Protein AF-A0A2A9NIT2-F1 (afdb_monomer_lite)

InterPro domains:
  IPR010756 Telomere length and silencing protein 1-like [PF07052] (76-173)
  IPR010756 Telomere length and silencing protein 1-like [PTHR13486] (4-254)

Sequence (255 aa):
MCRLADLIEIRKLRRAREGIDVTKLQKGDAKKKKKKREREEGEEDVGGLRQGTKDDEDEELEDLTAKTRKVVRSNNFTQQTNALDVDKHMMAYIEENLKVRSKPREDESAKKGPEDPQEELYKMSEKWKFDKARPLQEGSVTSSMTMLTAIPEVDLGMDTRLKNIEETEKAKRVVAEERQERRKAVNRDEEHLVASRFYRPNLRPKSDADILRDAKLEAMGLPPQDGSQRKSHSEKPQMATDEMVMERFKKRMRK

Secondary structure (DSSP, 8-state):
---HHHHHHHHHHHSPPPPPPHHHHTT-----PPP-----S-------PPPP-----SS-SSTHHHHHHHHHHH-GGGTT-----HHHHHHHHHHHHHHHHHS----TTS--PPPPHHHHHT---GGG---------S--HHHHHHHHH--------HHHHHHHHHHHHHHHHHHHHHHHHHHHHS-HHHHHHHHHHS--TT-PPPPHHHHHHHHHHHHTTPPP----TT--GGGS----HHHHHHHHHHHHHT-

pLDDT: mean 71.08, std 15.8, range [35.53, 96.69]

Organism: NCBI:txid703135

Foldseek 3Di:
DDDPVNVVVVVVVPDPDDDDDPVRVVVDDDPDDPDDDPDDDDDDDDDDDDDDDDPPPDDDDPCCVVVVVVCVVVPPVVVPPPPPPVVVVVVVVVVVVCVVVVDDDDDPPPDDDPDDPVVVVVDDDPVPPDPPPDPPPPPPPVVVVCVVPPDPPPCPDPVVVVVVVVVVVVVVVVVVVVVVVVVVVPPPVVVVVVCVVPPDPPDDDDDPVLVVVQVVCVVVVHHRDPPPPDPPPVPDPPDPPVVVVVVVVVVVVVD

Structure (mmCIF, N/CA/C/O backbone):
data_AF-A0A2A9NIT2-F1
#
_entry.id   AF-A0A2A9NIT2-F1
#
loop_
_atom_site.group_PDB
_atom_site.id
_atom_site.type_symbol
_atom_site.label_atom_id
_atom_site.label_alt_id
_atom_site.label_comp_id
_atom_site.label_asym_id
_atom_site.label_entity_id
_atom_site.label_seq_id
_atom_site.pdbx_PDB_ins_code
_atom_site.Cartn_x
_atom_site.Cartn_y
_atom_site.Cartn_z
_atom_site.occupancy
_atom_site.B_iso_or_equiv
_atom_site.auth_seq_id
_atom_site.auth_comp_id
_atom_site.auth_asym_id
_atom_site.auth_atom_id
_atom_site.pdbx_PDB_model_num
ATOM 1 N N . MET A 1 1 ? 43.306 30.375 -11.627 1.00 58.22 1 MET A N 1
ATOM 2 C CA . MET A 1 1 ? 44.177 29.381 -10.962 1.00 58.22 1 MET A CA 1
ATOM 3 C C . MET A 1 1 ? 43.345 28.660 -9.912 1.00 58.22 1 MET A C 1
ATOM 5 O O . MET A 1 1 ? 42.927 29.312 -8.965 1.00 58.22 1 MET A O 1
ATOM 9 N N . CYS A 1 2 ? 43.027 27.376 -10.099 1.00 57.34 2 CYS A N 1
ATOM 10 C CA . CYS A 1 2 ? 42.351 26.590 -9.059 1.00 57.34 2 CYS A CA 1
ATOM 11 C C . CYS A 1 2 ? 43.309 26.415 -7.880 1.00 57.34 2 CYS A C 1
ATOM 13 O O . CYS A 1 2 ? 44.461 26.024 -8.085 1.00 57.34 2 CYS A O 1
ATOM 15 N N . ARG A 1 3 ? 42.866 26.747 -6.664 1.00 87.00 3 ARG A N 1
ATOM 16 C CA . ARG A 1 3 ? 43.716 26.617 -5.480 1.00 87.00 3 ARG A CA 1
ATOM 17 C C . ARG A 1 3 ? 43.872 25.134 -5.163 1.00 87.00 3 ARG A C 1
ATOM 19 O O . ARG A 1 3 ? 42.964 24.330 -5.353 1.00 87.00 3 ARG A O 1
ATOM 26 N N . LEU A 1 4 ? 45.050 24.760 -4.678 1.00 90.31 4 LEU A N 1
ATOM 27 C CA . LEU A 1 4 ? 45.387 23.370 -4.366 1.00 90.31 4 LEU A CA 1
ATOM 28 C C . LEU A 1 4 ? 44.444 22.782 -3.293 1.00 90.31 4 LEU A C 1
ATOM 30 O O . LEU A 1 4 ? 44.133 21.593 -3.325 1.00 90.31 4 LEU A O 1
ATOM 34 N N . ALA A 1 5 ? 43.920 23.639 -2.410 1.00 90.50 5 ALA A N 1
ATOM 35 C CA . ALA A 1 5 ? 42.872 23.305 -1.448 1.00 90.50 5 ALA A CA 1
ATOM 36 C C . ALA A 1 5 ? 41.591 22.791 -2.131 1.00 90.50 5 ALA A C 1
ATOM 38 O O . ALA A 1 5 ? 41.132 21.695 -1.809 1.00 90.50 5 ALA A O 1
ATOM 39 N N . ASP A 1 6 ? 41.093 23.508 -3.141 1.00 90.12 6 ASP A N 1
ATOM 40 C CA . ASP A 1 6 ? 39.871 23.161 -3.878 1.00 90.12 6 ASP A CA 1
ATOM 41 C C . ASP A 1 6 ? 40.001 21.782 -4.556 1.00 90.12 6 ASP A C 1
ATOM 43 O O . ASP A 1 6 ? 39.074 20.971 -4.561 1.00 90.12 6 ASP A O 1
ATOM 47 N N . LEU A 1 7 ? 41.189 21.458 -5.080 1.00 91.44 7 LEU A N 1
ATOM 48 C CA . LEU A 1 7 ? 41.467 20.150 -5.690 1.00 91.44 7 LEU A CA 1
ATOM 49 C C . LEU A 1 7 ? 41.496 19.010 -4.661 1.00 91.44 7 LEU A C 1
ATOM 51 O O . LEU A 1 7 ? 41.036 17.900 -4.948 1.00 91.44 7 LEU A O 1
ATOM 55 N N . ILE A 1 8 ? 42.012 19.268 -3.458 1.00 93.12 8 ILE A N 1
ATOM 56 C CA . ILE A 1 8 ? 42.000 18.299 -2.355 1.00 93.12 8 ILE A CA 1
ATOM 57 C C . ILE A 1 8 ? 40.566 18.064 -1.870 1.00 93.12 8 ILE A C 1
ATOM 59 O O . ILE A 1 8 ? 40.198 16.921 -1.590 1.00 93.12 8 ILE A O 1
ATOM 63 N N . GLU A 1 9 ? 39.744 19.107 -1.798 1.00 91.44 9 GLU A N 1
ATOM 64 C CA . GLU A 1 9 ? 38.337 19.001 -1.408 1.00 91.44 9 GLU A CA 1
ATOM 65 C C . GLU A 1 9 ? 37.524 18.200 -2.425 1.00 91.44 9 GLU A C 1
ATOM 67 O O . GLU A 1 9 ? 36.828 17.256 -2.047 1.00 91.44 9 GLU A O 1
ATOM 72 N N . ILE A 1 10 ? 37.706 18.457 -3.723 1.00 90.75 10 ILE A N 1
ATOM 73 C CA . ILE A 1 10 ? 37.081 17.659 -4.787 1.00 90.75 10 ILE A CA 1
ATOM 74 C C . ILE A 1 10 ? 37.527 16.193 -4.704 1.00 90.75 10 ILE A C 1
ATOM 76 O O . ILE A 1 10 ? 36.712 15.283 -4.876 1.00 90.75 10 ILE A O 1
ATOM 80 N N . ARG A 1 11 ? 38.802 15.926 -4.394 1.00 87.69 11 ARG A N 1
ATOM 81 C CA . ARG A 1 11 ? 39.303 14.554 -4.206 1.00 87.69 11 ARG A CA 1
ATOM 82 C C . ARG A 1 11 ? 38.681 13.872 -2.985 1.00 87.69 11 ARG A C 1
ATOM 84 O O . ARG A 1 11 ? 38.385 12.681 -3.058 1.00 87.69 11 ARG A O 1
ATOM 91 N N . LYS A 1 12 ? 38.456 14.602 -1.889 1.00 88.81 12 LYS A N 1
ATOM 92 C CA . LYS A 1 12 ? 37.757 14.091 -0.697 1.00 88.81 12 LYS A CA 1
ATOM 93 C C . LYS A 1 12 ? 36.289 13.782 -0.996 1.00 88.81 12 LYS A C 1
ATOM 95 O O . LYS A 1 12 ? 35.821 12.723 -0.599 1.00 88.81 12 LYS A O 1
ATOM 100 N N . LEU A 1 13 ? 35.598 14.643 -1.745 1.00 85.56 13 LEU A N 1
ATOM 101 C CA . LEU A 1 13 ? 34.204 14.431 -2.159 1.00 85.56 13 LEU A CA 1
ATOM 102 C C . LEU A 1 13 ? 34.045 13.250 -3.127 1.00 85.56 13 LEU A C 1
ATOM 104 O O . LEU A 1 13 ? 33.037 12.553 -3.093 1.00 85.56 13 LEU A O 1
ATOM 108 N N . ARG A 1 14 ? 35.053 13.002 -3.973 1.00 86.38 14 ARG A N 1
ATOM 109 C CA . ARG A 1 14 ? 35.092 11.847 -4.885 1.00 86.38 14 ARG A CA 1
ATOM 110 C C . ARG A 1 14 ? 35.512 10.541 -4.210 1.00 86.38 14 ARG A C 1
ATOM 112 O O . ARG A 1 14 ? 35.371 9.484 -4.822 1.00 86.38 14 ARG A O 1
ATOM 119 N N . ARG A 1 15 ? 36.045 10.580 -2.985 1.00 88.12 15 ARG A N 1
ATOM 120 C CA . ARG A 1 15 ? 36.397 9.362 -2.250 1.00 88.12 15 ARG A CA 1
ATOM 121 C C . ARG A 1 15 ? 35.100 8.677 -1.823 1.00 88.12 15 ARG A C 1
ATOM 123 O O . ARG A 1 15 ? 34.332 9.227 -1.037 1.00 88.12 15 ARG A O 1
ATOM 130 N N . ALA A 1 16 ? 34.848 7.486 -2.363 1.00 79.88 16 ALA A N 1
ATOM 131 C CA . ALA A 1 16 ? 33.716 6.669 -1.945 1.00 79.88 16 ALA A CA 1
ATOM 132 C C . ALA A 1 16 ? 33.797 6.414 -0.432 1.00 79.88 16 ALA A C 1
ATOM 134 O O . ALA A 1 16 ? 34.886 6.210 0.110 1.00 79.88 16 ALA A O 1
ATOM 135 N N . ARG A 1 17 ? 32.650 6.450 0.254 1.00 80.00 17 ARG A N 1
ATOM 136 C CA . ARG A 1 17 ? 32.578 6.120 1.681 1.00 80.00 17 ARG A CA 1
ATOM 137 C C . ARG A 1 17 ? 33.045 4.677 1.868 1.00 80.00 17 ARG A C 1
ATOM 139 O O . ARG A 1 17 ? 32.454 3.765 1.296 1.00 80.00 17 ARG A O 1
ATOM 146 N N . GLU A 1 18 ? 34.107 4.490 2.641 1.00 81.94 18 GLU A N 1
ATOM 147 C CA . GLU A 1 18 ? 34.579 3.162 3.030 1.00 81.94 18 GLU A CA 1
ATOM 148 C C . GLU A 1 18 ? 33.521 2.511 3.934 1.00 81.94 18 GLU A C 1
ATOM 150 O O . GLU A 1 18 ? 32.956 3.161 4.818 1.00 81.94 18 GLU A O 1
ATOM 155 N N . GLY A 1 19 ? 33.189 1.249 3.654 1.00 82.44 19 GLY A N 1
ATOM 156 C CA . GLY A 1 19 ? 32.236 0.479 4.451 1.00 82.44 19 GLY A CA 1
ATOM 157 C C . GLY A 1 19 ? 32.777 0.169 5.849 1.00 82.44 19 GLY A C 1
ATOM 158 O O . GLY A 1 19 ? 33.970 0.292 6.118 1.00 82.44 19 GLY A O 1
ATOM 159 N N . ILE A 1 20 ? 31.892 -0.241 6.754 1.00 81.88 20 ILE A N 1
ATOM 160 C CA . ILE A 1 20 ? 32.275 -0.649 8.110 1.00 81.88 20 ILE A CA 1
ATOM 161 C C . ILE A 1 20 ? 32.756 -2.106 8.068 1.00 81.88 20 ILE A C 1
ATOM 163 O O . ILE A 1 20 ? 32.058 -2.969 7.538 1.00 81.88 20 ILE A O 1
ATOM 167 N N . ASP A 1 21 ? 33.930 -2.387 8.639 1.00 84.50 21 ASP A N 1
ATOM 168 C CA . ASP A 1 21 ? 34.460 -3.752 8.744 1.00 84.50 21 ASP A CA 1
ATOM 169 C C . ASP A 1 21 ? 33.549 -4.652 9.592 1.00 84.50 21 ASP A C 1
ATOM 171 O O . ASP A 1 21 ? 33.034 -4.238 10.636 1.00 84.50 21 ASP A O 1
ATOM 175 N N . VAL A 1 22 ? 33.433 -5.926 9.208 1.00 81.75 22 VAL A N 1
ATOM 176 C CA . VAL A 1 22 ? 32.632 -6.942 9.923 1.00 81.75 22 VAL A CA 1
ATOM 177 C C . VAL A 1 22 ? 33.034 -7.044 11.401 1.00 81.75 22 VAL A C 1
ATOM 179 O O . VAL A 1 22 ? 32.183 -7.186 12.276 1.00 81.75 22 VAL A O 1
ATOM 182 N N . THR A 1 23 ? 34.323 -6.877 11.701 1.00 84.25 23 THR A N 1
ATOM 183 C CA . THR A 1 23 ? 34.866 -6.916 13.067 1.00 84.25 23 THR A CA 1
ATOM 184 C C . THR A 1 23 ? 34.465 -5.713 13.921 1.00 84.25 23 THR A C 1
ATOM 186 O O . THR A 1 23 ? 34.437 -5.821 15.144 1.00 84.25 23 THR A O 1
ATOM 189 N N . LYS A 1 24 ? 34.157 -4.562 13.309 1.00 81.25 24 LYS A N 1
ATOM 190 C CA . LYS A 1 24 ? 33.629 -3.380 14.009 1.00 81.25 24 LYS A CA 1
ATOM 191 C C . LYS A 1 24 ? 32.130 -3.521 14.238 1.00 81.25 24 LYS A C 1
ATOM 193 O O . LYS A 1 24 ? 31.656 -3.186 15.316 1.00 81.25 24 LYS A O 1
ATOM 198 N N . LEU A 1 25 ? 31.414 -4.094 13.270 1.00 77.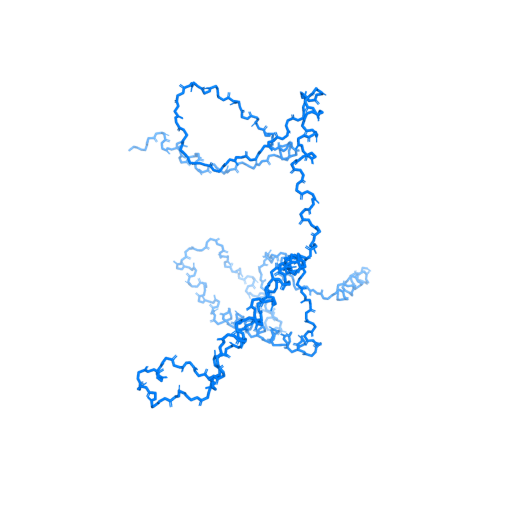75 25 LEU A N 1
ATOM 199 C CA . LEU A 1 25 ? 29.984 -4.370 13.395 1.00 77.75 25 LEU A CA 1
ATOM 200 C C . LEU A 1 25 ? 29.691 -5.382 14.514 1.00 77.75 25 LEU A C 1
ATOM 202 O O . LEU A 1 25 ? 28.767 -5.186 15.295 1.00 77.75 25 LEU A O 1
ATOM 206 N N . GLN A 1 26 ? 30.525 -6.418 14.643 1.00 82.44 26 GLN A N 1
ATOM 207 C CA . GLN A 1 26 ? 30.410 -7.414 15.714 1.00 82.44 26 GLN A CA 1
ATOM 208 C C . GLN A 1 26 ? 30.613 -6.838 17.122 1.00 82.44 26 GLN A C 1
ATOM 210 O O . GLN A 1 26 ? 30.108 -7.407 18.084 1.00 82.44 26 GLN A O 1
ATOM 215 N N . LYS A 1 27 ? 31.349 -5.728 17.264 1.00 83.81 27 LYS A N 1
ATOM 216 C CA . LYS A 1 27 ? 31.678 -5.150 18.576 1.00 83.81 27 LYS A CA 1
ATOM 217 C C . LYS A 1 27 ? 30.558 -4.285 19.160 1.00 83.81 27 LYS A C 1
ATOM 219 O O . LYS A 1 27 ? 30.554 -4.084 20.370 1.00 83.81 27 LYS A O 1
ATOM 224 N N . GLY A 1 28 ? 29.613 -3.825 18.334 1.00 74.75 28 GLY A N 1
ATOM 225 C CA . GLY A 1 28 ? 28.540 -2.916 18.746 1.00 74.75 28 GLY A CA 1
ATOM 226 C C . GLY A 1 28 ? 29.050 -1.542 19.210 1.00 74.75 28 GLY A C 1
ATOM 227 O O . GLY A 1 28 ? 30.195 -1.378 19.633 1.00 74.75 28 GLY A O 1
ATOM 228 N N . ASP A 1 29 ? 28.201 -0.518 19.130 1.00 73.81 29 ASP A N 1
ATOM 229 C CA . ASP A 1 29 ? 28.568 0.819 19.605 1.00 73.81 29 ASP A CA 1
ATOM 230 C C . ASP A 1 29 ? 28.567 0.862 21.140 1.00 73.81 29 ASP A C 1
ATOM 232 O O . ASP A 1 29 ? 27.520 0.821 21.793 1.00 73.81 29 ASP A O 1
ATOM 236 N N . ALA A 1 30 ? 29.753 0.980 21.741 1.00 71.00 30 ALA A N 1
ATOM 237 C CA . ALA A 1 30 ? 29.884 1.188 23.178 1.00 71.00 30 ALA A CA 1
ATOM 238 C C . ALA A 1 30 ? 29.297 2.558 23.559 1.00 71.00 30 ALA A C 1
ATOM 240 O O . ALA A 1 30 ? 29.825 3.610 23.180 1.00 71.00 30 ALA A O 1
ATOM 241 N N . LYS A 1 31 ? 28.203 2.554 24.333 1.00 67.50 31 LYS A N 1
ATOM 242 C CA . LYS A 1 31 ? 27.582 3.772 24.871 1.00 67.50 31 LYS A CA 1
ATOM 243 C C . LYS A 1 31 ? 28.608 4.525 25.720 1.00 67.50 31 LYS A C 1
ATOM 245 O O . LYS A 1 31 ? 28.891 4.148 26.855 1.00 67.50 31 LYS A O 1
ATOM 250 N N . LYS A 1 32 ? 29.163 5.613 25.182 1.00 64.44 32 LYS A N 1
ATOM 251 C CA . LYS A 1 32 ? 30.013 6.528 25.948 1.00 64.44 32 LYS A CA 1
ATOM 252 C C . LYS A 1 32 ? 29.167 7.135 27.069 1.00 64.44 32 LYS A C 1
ATOM 254 O O . LYS A 1 32 ? 28.251 7.913 26.797 1.00 64.44 32 LYS A O 1
ATOM 259 N N . LYS A 1 33 ? 29.461 6.778 28.325 1.00 57.53 33 LYS A N 1
ATOM 260 C CA . LYS A 1 33 ? 28.910 7.459 29.505 1.00 57.53 33 LYS A CA 1
ATOM 261 C C . LYS A 1 33 ? 29.252 8.948 29.373 1.00 57.53 33 LYS A C 1
ATOM 263 O O . LYS A 1 33 ? 30.425 9.308 29.280 1.00 57.53 33 LYS A O 1
ATOM 268 N N . LYS A 1 34 ? 28.235 9.813 29.294 1.00 57.59 34 LYS A N 1
ATOM 269 C CA . LYS A 1 34 ? 28.437 11.267 29.301 1.00 57.59 34 LYS A CA 1
ATOM 270 C C . LYS A 1 34 ? 29.078 11.633 30.643 1.00 57.59 34 LYS A C 1
ATOM 272 O O . LYS A 1 34 ? 28.465 11.420 31.684 1.00 57.59 34 LYS A O 1
ATOM 277 N N . LYS A 1 35 ? 30.309 12.154 30.619 1.00 50.56 35 LYS A N 1
ATOM 278 C CA . LYS A 1 35 ? 30.963 12.751 31.790 1.00 50.56 35 LYS A CA 1
ATOM 279 C C . LYS A 1 35 ? 30.075 13.905 32.272 1.00 50.56 35 LYS A C 1
ATOM 281 O O . LYS A 1 35 ? 29.818 14.829 31.499 1.00 50.56 35 LYS A O 1
ATOM 286 N N . LYS A 1 36 ? 29.563 13.805 33.504 1.00 42.47 36 LYS A N 1
ATOM 287 C CA . LYS A 1 36 ? 28.812 14.862 34.196 1.00 42.47 36 LYS A CA 1
ATOM 288 C C . LYS A 1 36 ? 29.680 16.124 34.163 1.00 42.47 36 LYS A C 1
ATOM 290 O O . LYS A 1 36 ? 30.802 16.102 34.661 1.00 42.47 36 LYS A O 1
ATOM 295 N N . ARG A 1 37 ? 29.214 17.172 33.480 1.00 39.94 37 ARG A N 1
ATOM 296 C CA . ARG A 1 37 ? 29.793 18.509 33.626 1.00 39.94 37 ARG A CA 1
ATOM 297 C C . ARG A 1 37 ? 29.364 18.993 35.008 1.00 39.94 37 ARG A C 1
ATOM 299 O O . ARG A 1 37 ? 28.168 18.975 35.295 1.00 39.94 37 ARG A O 1
ATOM 306 N N . GLU A 1 38 ? 30.325 19.327 35.857 1.00 44.00 38 GLU A N 1
ATOM 307 C CA . GLU A 1 38 ? 30.072 20.088 37.079 1.00 44.00 38 GLU A CA 1
ATOM 308 C C . GLU A 1 38 ? 29.430 21.411 36.644 1.00 44.00 38 GLU A C 1
ATOM 310 O O . GLU A 1 38 ? 29.980 22.126 35.807 1.00 44.00 38 GLU A O 1
ATOM 315 N N . ARG A 1 39 ? 28.191 21.642 37.086 1.00 40.16 39 ARG A N 1
ATOM 316 C CA . ARG A 1 39 ? 27.444 22.872 36.830 1.00 40.16 39 ARG A CA 1
ATOM 317 C C . ARG A 1 39 ? 27.662 23.756 38.051 1.00 40.16 39 ARG A C 1
ATOM 319 O O . ARG A 1 39 ? 27.206 23.395 39.132 1.00 40.16 39 ARG A O 1
ATOM 326 N N . GLU A 1 40 ? 28.399 24.843 37.847 1.00 37.31 40 GLU A N 1
ATOM 327 C CA . GLU A 1 40 ? 28.463 25.990 38.752 1.00 37.31 40 GLU A CA 1
ATOM 328 C C . GLU A 1 40 ? 27.053 26.507 39.057 1.00 37.31 40 GLU A C 1
ATOM 330 O O . GLU A 1 40 ? 26.154 26.472 38.210 1.00 37.31 40 GLU A O 1
ATOM 335 N N . GLU A 1 41 ? 26.879 26.925 40.305 1.00 40.81 41 GLU A N 1
ATOM 336 C CA . GLU A 1 41 ? 25.653 27.462 40.880 1.00 40.81 41 GLU A CA 1
ATOM 337 C C . GLU A 1 41 ? 25.209 28.744 40.163 1.00 40.81 41 GLU A C 1
ATOM 339 O O . GLU A 1 41 ? 26.008 29.648 39.933 1.00 40.81 41 GLU A O 1
ATOM 344 N N . GLY A 1 42 ? 23.910 28.829 39.863 1.00 40.91 42 GLY A N 1
ATOM 345 C CA . GLY A 1 42 ? 23.260 30.035 39.351 1.00 40.91 42 GLY A CA 1
ATOM 346 C C . GLY A 1 42 ? 22.660 29.847 37.962 1.00 40.91 42 GLY A C 1
ATOM 347 O O . GLY A 1 42 ? 23.350 30.015 36.969 1.00 40.91 42 GLY A O 1
ATOM 348 N N . GLU A 1 43 ? 21.383 29.461 37.901 1.00 35.53 43 GLU A N 1
ATOM 349 C CA . GLU A 1 43 ? 20.366 30.059 37.015 1.00 35.53 43 GLU A CA 1
ATOM 350 C C . GLU A 1 43 ? 19.055 29.254 37.091 1.00 35.53 43 GLU A C 1
ATOM 352 O O . GLU A 1 43 ? 18.980 28.075 36.735 1.00 35.53 43 GLU A O 1
ATOM 357 N N . GLU A 1 44 ? 18.081 29.973 37.640 1.00 39.72 44 GLU A N 1
ATOM 358 C CA . GLU A 1 44 ? 16.629 29.843 37.768 1.00 39.72 44 GLU A CA 1
ATOM 359 C C . GLU A 1 44 ? 15.903 28.805 36.884 1.00 39.72 44 GLU A C 1
ATOM 361 O O . GLU A 1 44 ? 16.043 28.745 35.662 1.00 39.72 44 GLU A O 1
ATOM 366 N N . ASP A 1 45 ? 15.056 28.009 37.547 1.00 46.62 45 ASP A N 1
ATOM 367 C CA . ASP A 1 45 ? 14.140 27.027 36.965 1.00 46.62 45 ASP A CA 1
ATOM 368 C C . ASP A 1 45 ? 13.010 27.704 36.168 1.00 46.62 45 ASP A C 1
ATOM 370 O O . ASP A 1 45 ? 12.098 28.306 36.738 1.00 46.62 45 ASP A O 1
ATOM 374 N N . VAL A 1 46 ? 13.000 27.503 34.846 1.00 38.97 46 VAL A N 1
ATOM 375 C CA . VAL A 1 46 ? 11.837 27.765 33.985 1.00 38.97 46 VAL A CA 1
ATOM 376 C C . VAL A 1 46 ? 11.525 26.522 33.146 1.00 38.97 46 VAL A C 1
ATOM 378 O O . VAL A 1 46 ? 12.224 26.200 32.192 1.00 38.97 46 VAL A O 1
ATOM 381 N N . GLY A 1 47 ? 10.429 25.846 33.508 1.00 46.03 47 GLY A N 1
ATOM 382 C CA . GLY A 1 47 ? 9.580 25.054 32.608 1.00 46.03 47 GLY A CA 1
ATOM 383 C C . GLY A 1 47 ? 10.176 23.793 31.967 1.00 46.03 47 GLY A C 1
ATOM 384 O O . GLY A 1 47 ? 10.650 23.825 30.836 1.00 46.03 47 GLY A O 1
ATOM 385 N N . GLY A 1 48 ? 10.000 22.635 32.614 1.00 51.88 48 GLY A N 1
ATOM 386 C CA . GLY A 1 48 ? 10.213 21.321 31.997 1.00 51.88 48 GLY A CA 1
ATOM 387 C C . GLY A 1 48 ? 9.591 20.173 32.800 1.00 51.88 48 GLY A C 1
ATOM 388 O O . GLY A 1 48 ? 9.593 20.194 34.029 1.00 51.88 48 GLY A O 1
ATOM 389 N N . LEU A 1 49 ? 9.038 19.173 32.101 1.00 47.66 49 LEU A N 1
ATOM 390 C CA . LEU A 1 49 ? 8.477 17.943 32.678 1.00 47.66 49 LEU A CA 1
ATOM 391 C C . LEU A 1 49 ? 9.540 17.248 33.552 1.00 47.66 49 LEU A C 1
ATOM 393 O O . LEU A 1 49 ? 10.618 16.910 33.059 1.00 47.66 49 LEU A O 1
ATOM 397 N N . ARG A 1 50 ? 9.251 17.028 34.841 1.00 54.31 50 ARG A N 1
ATOM 398 C CA . ARG A 1 50 ? 10.162 16.314 35.748 1.00 54.31 50 ARG A CA 1
ATOM 399 C C . ARG A 1 50 ? 10.398 14.893 35.231 1.00 54.31 50 ARG A C 1
ATOM 401 O O . ARG A 1 50 ? 9.452 14.129 35.054 1.00 54.31 50 ARG A O 1
ATOM 408 N N . GLN A 1 51 ? 11.662 14.536 35.016 1.00 52.47 51 GLN A N 1
ATOM 409 C CA . GLN A 1 51 ? 12.077 13.153 34.799 1.00 52.47 51 GLN A CA 1
ATOM 410 C C . GLN A 1 51 ? 11.717 12.361 36.064 1.00 52.47 51 GLN A C 1
ATOM 412 O O . GLN A 1 51 ? 12.178 12.705 37.152 1.00 52.47 51 GLN A O 1
ATOM 417 N N . GLY A 1 52 ? 10.873 11.337 35.915 1.00 44.47 52 GLY A N 1
ATOM 418 C CA . GLY A 1 52 ? 10.531 10.411 36.993 1.00 44.47 52 GLY A CA 1
ATOM 419 C C . GLY A 1 52 ? 11.783 9.860 37.676 1.00 44.47 52 GLY A C 1
ATOM 420 O O . GLY A 1 52 ? 12.812 9.648 37.026 1.00 44.47 52 GLY A O 1
ATOM 421 N N . THR A 1 53 ? 11.671 9.690 38.992 1.00 40.94 53 THR A N 1
ATOM 422 C CA . THR A 1 53 ? 12.658 9.078 39.882 1.00 40.94 53 THR A CA 1
ATOM 423 C C . THR A 1 53 ? 13.243 7.825 39.242 1.00 40.94 53 THR A C 1
ATOM 425 O O . THR A 1 53 ? 12.514 6.913 38.860 1.00 40.94 53 THR A O 1
ATOM 428 N N . LYS A 1 54 ? 14.566 7.818 39.073 1.00 43.81 54 LYS A N 1
ATOM 429 C CA . LYS A 1 54 ? 15.316 6.590 38.843 1.00 43.81 54 LYS A CA 1
ATOM 430 C C . LYS A 1 54 ? 15.619 6.020 40.215 1.00 43.81 54 LYS A C 1
ATOM 432 O O . LYS A 1 54 ? 16.207 6.723 41.032 1.00 43.81 54 LYS A O 1
ATOM 437 N N . ASP A 1 55 ? 15.163 4.799 40.436 1.00 38.03 55 ASP A N 1
ATOM 438 C CA . ASP A 1 55 ? 15.566 3.980 41.565 1.00 38.03 55 ASP A CA 1
ATOM 439 C C . ASP A 1 55 ? 17.066 3.694 41.408 1.00 38.03 55 ASP A C 1
ATOM 441 O O . ASP A 1 55 ? 17.481 2.917 40.548 1.00 38.03 55 ASP A O 1
ATOM 445 N N . ASP A 1 56 ? 17.879 4.423 42.170 1.00 41.41 56 ASP A N 1
ATOM 446 C CA . ASP A 1 56 ? 19.265 4.066 42.449 1.00 41.41 56 ASP A CA 1
ATOM 447 C C . ASP A 1 56 ? 19.218 3.178 43.707 1.00 41.41 56 ASP A C 1
ATOM 449 O O . ASP A 1 56 ? 19.240 3.652 44.843 1.00 41.41 56 ASP A O 1
ATOM 453 N N . GLU A 1 57 ? 19.040 1.876 43.483 1.00 46.66 57 GLU A N 1
ATOM 454 C CA . GLU A 1 57 ? 19.260 0.830 44.482 1.00 46.66 57 GLU A CA 1
ATOM 455 C C . GLU A 1 57 ? 20.753 0.844 44.827 1.00 46.66 57 GLU A C 1
ATOM 457 O O . GLU A 1 57 ? 21.527 0.433 43.974 1.00 46.66 57 GLU A O 1
ATOM 462 N N . ASP A 1 58 ? 21.158 1.385 45.988 1.00 44.56 58 ASP A N 1
ATOM 463 C CA . ASP A 1 58 ? 22.398 0.986 46.701 1.00 44.56 58 ASP A CA 1
ATOM 464 C C . ASP A 1 58 ? 22.651 1.693 48.066 1.00 44.56 58 ASP A C 1
ATOM 466 O O . ASP A 1 58 ? 23.709 1.494 48.659 1.00 44.56 58 ASP A O 1
ATOM 470 N N . GLU A 1 59 ? 21.712 2.458 48.653 1.00 51.12 59 GLU A N 1
ATOM 471 C CA . GLU A 1 59 ? 21.947 3.136 49.959 1.00 51.12 59 GLU A CA 1
ATOM 472 C C . GLU A 1 59 ? 20.775 3.071 50.971 1.00 51.12 59 GLU A C 1
ATOM 474 O O . GLU A 1 59 ? 20.576 3.968 51.789 1.00 51.12 59 GLU A O 1
ATOM 479 N N . GLU A 1 60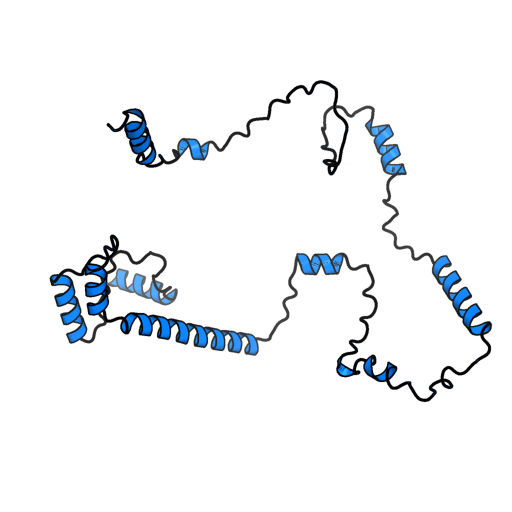 ? 19.967 2.006 50.961 1.00 49.81 60 GLU A N 1
ATOM 480 C CA . GLU A 1 60 ? 18.653 2.023 51.627 1.00 49.81 60 GLU A CA 1
ATOM 481 C C . GLU A 1 60 ? 18.427 0.845 52.595 1.00 49.81 60 GLU A C 1
ATOM 483 O O . GLU A 1 60 ? 17.718 -0.099 52.276 1.00 49.81 60 GLU A O 1
ATOM 488 N N . LEU A 1 61 ? 19.004 0.878 53.806 1.00 49.78 61 LEU A N 1
ATOM 489 C CA . LEU A 1 61 ? 18.669 -0.106 54.861 1.00 49.78 61 LEU A CA 1
ATOM 490 C C . LEU A 1 61 ? 17.974 0.493 56.094 1.00 49.78 61 LEU A C 1
ATOM 492 O O . LEU A 1 61 ? 17.100 -0.160 56.661 1.00 49.78 61 LEU A O 1
ATOM 496 N N . GLU A 1 62 ? 18.246 1.742 56.477 1.00 50.50 62 GLU A N 1
ATOM 497 C CA . GLU A 1 62 ? 17.575 2.367 57.637 1.00 50.50 62 GLU A CA 1
ATOM 498 C C . GLU A 1 62 ? 16.294 3.131 57.254 1.00 50.50 62 GLU A C 1
ATOM 500 O O . GLU A 1 62 ? 15.339 3.204 58.031 1.00 50.50 62 GLU A O 1
ATOM 505 N N . ASP A 1 63 ? 16.209 3.605 56.010 1.00 55.69 63 ASP A N 1
ATOM 506 C CA . ASP A 1 63 ? 15.102 4.434 55.519 1.00 55.69 63 ASP A CA 1
ATOM 507 C C . ASP A 1 63 ? 13.898 3.608 55.010 1.00 55.69 63 ASP A C 1
ATOM 509 O O . ASP A 1 63 ? 12.783 4.117 54.871 1.00 55.69 63 ASP A O 1
ATOM 513 N N . LEU A 1 64 ? 14.082 2.294 54.808 1.00 59.56 64 LEU A N 1
ATOM 514 C CA . LEU A 1 64 ? 13.039 1.367 54.348 1.00 59.56 64 LEU A CA 1
ATOM 515 C C . LEU A 1 64 ? 11.873 1.254 55.334 1.00 59.56 64 LEU A C 1
ATOM 517 O O . LEU A 1 64 ? 10.729 1.103 54.919 1.00 59.56 64 LEU A O 1
ATOM 521 N N . THR A 1 65 ? 12.105 1.335 56.644 1.00 61.03 65 THR A N 1
ATOM 522 C CA . THR A 1 65 ? 11.030 1.154 57.643 1.00 61.03 65 THR A CA 1
ATOM 523 C C . THR A 1 65 ? 10.119 2.383 57.753 1.00 61.03 65 THR A C 1
ATOM 525 O O . THR A 1 65 ? 8.897 2.264 57.894 1.00 61.03 65 THR A O 1
ATOM 528 N N . ALA A 1 66 ? 10.695 3.581 57.618 1.00 64.88 66 ALA A N 1
ATOM 529 C CA . ALA A 1 66 ? 9.957 4.836 57.566 1.00 64.88 66 ALA A CA 1
ATOM 530 C C . ALA A 1 66 ? 9.257 5.010 56.210 1.00 64.88 66 ALA A C 1
ATOM 532 O O . ALA A 1 66 ? 8.085 5.402 56.168 1.00 64.88 66 ALA A O 1
ATOM 533 N N . LYS A 1 67 ? 9.927 4.636 55.109 1.00 63.38 67 LYS A N 1
ATOM 534 C CA . LYS A 1 67 ? 9.343 4.624 53.761 1.00 63.38 67 LYS A CA 1
ATOM 535 C C . LYS A 1 67 ? 8.236 3.586 53.630 1.00 63.38 67 LYS A C 1
ATOM 537 O O . LYS A 1 67 ? 7.167 3.950 53.163 1.00 63.38 67 LYS A O 1
ATOM 542 N N . THR A 1 68 ? 8.380 2.365 54.143 1.00 64.75 68 THR A N 1
ATOM 543 C CA . THR A 1 68 ? 7.296 1.359 54.130 1.00 64.75 68 THR A CA 1
ATOM 544 C C . THR A 1 68 ? 6.100 1.792 54.970 1.00 64.75 68 THR A C 1
ATOM 546 O O . THR A 1 68 ? 4.971 1.670 54.508 1.00 64.75 68 THR A O 1
ATOM 549 N N . ARG A 1 69 ? 6.291 2.388 56.156 1.00 67.50 69 ARG A N 1
ATOM 550 C CA . ARG A 1 69 ? 5.166 2.908 56.955 1.00 67.50 69 ARG A CA 1
ATOM 551 C C . ARG A 1 69 ? 4.470 4.091 56.272 1.00 67.50 69 ARG A C 1
ATOM 553 O O . ARG A 1 69 ? 3.244 4.188 56.320 1.00 67.50 69 ARG A O 1
ATOM 560 N N . LYS A 1 70 ? 5.225 4.973 55.608 1.00 66.12 70 LYS A N 1
ATOM 561 C CA . LYS A 1 70 ? 4.677 6.097 54.834 1.00 66.12 70 LYS A CA 1
ATOM 562 C C . LYS A 1 70 ? 3.995 5.625 53.548 1.00 66.12 70 LYS A C 1
ATOM 564 O O . LYS A 1 70 ? 2.946 6.164 53.219 1.00 66.12 70 LYS A O 1
ATOM 569 N N . VAL A 1 71 ? 4.508 4.593 52.880 1.00 63.28 71 VAL A N 1
ATOM 570 C CA . VAL A 1 71 ? 3.902 3.933 51.710 1.00 63.28 71 VAL A CA 1
ATOM 571 C C . VAL A 1 71 ? 2.643 3.168 52.112 1.00 63.28 71 VAL A C 1
ATOM 573 O O . VAL A 1 71 ? 1.627 3.334 51.470 1.00 63.28 71 VAL A O 1
ATOM 576 N N . VAL A 1 72 ? 2.605 2.462 53.244 1.00 62.06 72 VAL A N 1
ATOM 577 C CA . VAL A 1 72 ? 1.373 1.818 53.748 1.00 62.06 72 VAL A CA 1
ATOM 578 C C . VAL A 1 72 ? 0.319 2.852 54.181 1.00 62.06 72 VAL A C 1
ATOM 580 O O . VAL A 1 72 ? -0.873 2.627 53.995 1.00 62.06 72 VAL A O 1
ATOM 583 N N . ARG A 1 73 ? 0.733 4.019 54.699 1.00 66.12 73 ARG A N 1
ATOM 584 C CA . ARG A 1 73 ? -0.162 5.146 55.042 1.00 66.12 73 ARG A CA 1
ATOM 585 C C . ARG A 1 73 ? -0.639 5.938 53.816 1.00 66.12 73 ARG A C 1
ATOM 587 O O . ARG A 1 73 ? -1.714 6.525 53.873 1.00 66.12 73 ARG A O 1
ATOM 594 N N . SER A 1 74 ? 0.160 5.980 52.747 1.00 61.06 74 SER A N 1
ATOM 595 C CA . SER A 1 74 ? -0.144 6.643 51.465 1.00 61.06 74 SER A CA 1
ATOM 596 C C . SER A 1 74 ? -0.591 5.670 50.372 1.00 61.06 74 SER A C 1
ATOM 598 O O . SER A 1 74 ? -0.858 6.085 49.244 1.00 61.06 74 SER A O 1
ATOM 600 N N . ASN A 1 75 ? -0.731 4.388 50.713 1.00 57.12 75 ASN A N 1
ATOM 601 C CA . ASN A 1 75 ? -1.313 3.377 49.860 1.00 57.12 75 ASN A CA 1
ATOM 602 C C . ASN A 1 75 ? -2.784 3.728 49.685 1.00 57.12 75 ASN A C 1
ATOM 604 O O . ASN A 1 75 ? -3.658 3.318 50.443 1.00 57.12 75 ASN A O 1
ATOM 608 N N . ASN A 1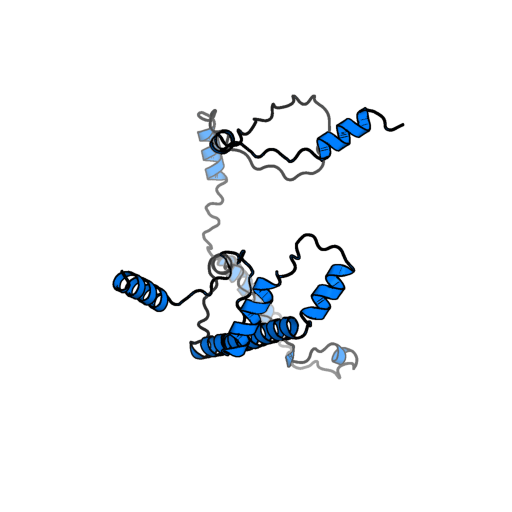 76 ? -3.043 4.390 48.567 1.00 58.81 76 ASN A N 1
ATOM 609 C CA . ASN A 1 76 ? -4.301 4.410 47.835 1.00 58.81 76 ASN A CA 1
ATOM 610 C C . ASN A 1 76 ? -4.734 2.996 47.370 1.00 58.81 76 ASN A C 1
ATOM 612 O O . ASN A 1 76 ? -5.489 2.854 46.417 1.00 58.81 76 ASN A O 1
ATOM 616 N N . PHE A 1 77 ? -4.262 1.928 48.025 1.00 52.66 77 PHE A N 1
ATOM 617 C CA . PHE A 1 77 ? -4.586 0.534 47.727 1.00 52.66 77 PHE A CA 1
ATOM 618 C C . PHE A 1 77 ? -6.042 0.188 48.082 1.00 52.66 77 PHE A C 1
ATOM 620 O O . PHE A 1 77 ? -6.576 -0.815 47.627 1.00 52.66 77 PHE A O 1
ATOM 627 N N . THR A 1 78 ? -6.727 1.052 48.833 1.00 54.59 78 THR A N 1
ATOM 628 C CA . THR A 1 78 ? -8.171 0.951 49.085 1.00 54.59 78 THR A CA 1
ATOM 629 C C . THR A 1 78 ? -9.031 1.605 47.996 1.00 54.59 78 THR A C 1
ATOM 631 O O . THR A 1 78 ? -10.252 1.527 48.068 1.00 54.59 78 THR A O 1
ATOM 634 N N . GLN A 1 79 ? -8.445 2.211 46.953 1.00 56.50 79 GLN A N 1
ATOM 635 C CA . GLN A 1 79 ? -9.209 2.924 45.913 1.00 56.50 79 GLN A CA 1
ATOM 636 C C . GLN A 1 79 ? -9.819 2.021 44.824 1.00 56.50 79 GLN A C 1
ATOM 638 O O . GLN A 1 79 ? -10.488 2.525 43.927 1.00 56.50 79 GLN A O 1
ATOM 643 N N . GLN A 1 80 ? -9.626 0.699 44.887 1.00 57.81 80 GLN A N 1
ATOM 644 C CA . GLN A 1 80 ? -10.215 -0.249 43.925 1.00 57.81 80 GLN A CA 1
ATOM 645 C C . GLN A 1 80 ? -11.332 -1.123 44.497 1.00 57.81 80 GLN A C 1
ATOM 647 O O . GLN A 1 80 ? -11.842 -1.998 43.800 1.00 57.81 80 GLN A O 1
ATOM 652 N N . THR A 1 81 ? -11.786 -0.886 45.727 1.00 54.72 81 THR A N 1
ATOM 653 C CA . THR A 1 81 ? -13.121 -1.353 46.102 1.00 54.72 81 THR A CA 1
ATOM 654 C C . THR A 1 81 ? -14.099 -0.269 45.690 1.00 54.72 81 THR A C 1
ATOM 656 O O . THR A 1 81 ? -14.281 0.709 46.409 1.00 54.72 81 THR A O 1
ATOM 659 N N . ASN A 1 82 ? -14.715 -0.440 44.520 1.00 59.19 82 ASN A N 1
ATOM 660 C CA . ASN A 1 82 ? -15.939 0.252 44.119 1.00 59.19 82 ASN A CA 1
ATOM 661 C C . ASN A 1 82 ? -17.093 -0.169 45.054 1.00 59.19 82 ASN A C 1
ATOM 663 O O . ASN A 1 82 ? -18.062 -0.801 44.640 1.00 59.19 82 ASN A O 1
ATOM 667 N N . ALA A 1 83 ? -16.938 0.091 46.351 1.00 64.38 83 ALA A N 1
ATOM 668 C CA . ALA A 1 83 ? -18.029 0.090 47.294 1.00 64.38 83 ALA A CA 1
ATOM 669 C C . ALA A 1 83 ? -18.864 1.309 46.911 1.00 64.38 83 ALA A C 1
ATOM 671 O O . ALA A 1 83 ? -18.495 2.443 47.209 1.00 64.38 83 ALA A O 1
ATOM 672 N N . LEU A 1 84 ? -19.921 1.066 46.136 1.00 62.34 84 LEU A N 1
ATOM 673 C CA . LEU A 1 84 ? -20.918 2.078 45.826 1.00 62.34 84 LEU A CA 1
ATOM 674 C C . LEU A 1 84 ? -21.351 2.701 47.150 1.00 62.34 84 LEU A C 1
ATOM 676 O O . LEU A 1 84 ? -21.828 1.996 48.038 1.00 62.34 84 LEU A O 1
ATOM 680 N N . ASP A 1 85 ? -21.131 4.002 47.288 1.00 69.62 85 ASP A N 1
ATOM 681 C CA . ASP A 1 85 ? -21.534 4.755 48.464 1.00 69.62 85 ASP A CA 1
ATOM 682 C C . ASP A 1 85 ? -23.069 4.769 48.509 1.00 69.62 85 ASP A C 1
ATOM 684 O O . ASP A 1 85 ? -23.733 5.543 47.810 1.00 69.62 85 ASP A O 1
ATOM 688 N N . VAL A 1 86 ? -23.639 3.808 49.241 1.00 78.12 86 VAL A N 1
ATOM 689 C CA . VAL A 1 86 ? -25.089 3.585 49.332 1.00 78.12 86 VAL A CA 1
ATOM 690 C C . VAL A 1 86 ? -25.774 4.848 49.851 1.00 78.12 86 VAL A C 1
ATOM 692 O O . VAL A 1 86 ? -26.847 5.201 49.359 1.00 78.12 86 VAL A O 1
ATOM 695 N N . ASP A 1 87 ? -25.112 5.586 50.745 1.00 82.81 87 ASP A N 1
ATOM 696 C CA . ASP A 1 87 ? -25.615 6.842 51.297 1.00 82.81 87 ASP A CA 1
ATOM 697 C C . ASP A 1 87 ? -25.709 7.943 50.237 1.00 82.81 87 ASP A C 1
ATOM 699 O O . ASP A 1 87 ? -26.693 8.683 50.208 1.00 82.81 87 ASP A O 1
ATOM 703 N N . LYS A 1 88 ? -24.765 8.015 49.289 1.00 86.56 88 LYS A N 1
ATOM 704 C CA . LYS A 1 88 ? -24.833 8.971 48.170 1.00 86.56 88 LYS A CA 1
ATOM 705 C C . LYS A 1 88 ? -26.047 8.715 47.275 1.00 86.56 88 LYS A C 1
ATOM 707 O O . LYS A 1 88 ? -26.732 9.657 46.873 1.00 86.56 88 LYS A O 1
ATOM 712 N N . HIS A 1 89 ? -26.329 7.451 46.966 1.00 82.94 89 HIS A N 1
ATOM 713 C CA . HIS A 1 89 ? -27.497 7.076 46.165 1.00 82.94 89 HIS A CA 1
ATOM 714 C C . HIS A 1 89 ? -28.811 7.244 46.938 1.00 82.94 89 HIS A C 1
ATOM 716 O O . HIS A 1 89 ? -29.807 7.681 46.361 1.00 82.94 89 HIS A O 1
ATOM 722 N N . MET A 1 90 ? -28.809 6.967 48.244 1.00 86.00 90 MET A N 1
ATOM 723 C CA . MET A 1 90 ? -29.959 7.191 49.119 1.00 86.00 90 MET A CA 1
ATOM 724 C C . MET A 1 90 ? -30.299 8.684 49.228 1.00 86.00 90 MET A C 1
ATOM 726 O O . MET A 1 90 ? -31.462 9.059 49.093 1.00 86.00 90 MET A O 1
ATOM 730 N N . MET A 1 91 ? -29.294 9.547 49.393 1.00 88.56 91 MET A N 1
ATOM 731 C CA . MET A 1 91 ? -29.464 11.004 49.408 1.00 88.56 91 MET A CA 1
ATOM 732 C C . MET A 1 91 ? -30.025 11.515 48.074 1.00 88.56 91 MET A C 1
ATOM 734 O O . MET A 1 91 ? -31.001 12.264 48.070 1.00 88.56 91 MET A O 1
ATOM 738 N N . ALA A 1 92 ? -29.494 11.040 46.941 1.00 89.56 92 ALA A N 1
ATOM 739 C CA . ALA A 1 92 ? -30.004 11.401 45.616 1.00 89.56 92 ALA A CA 1
ATOM 740 C C . ALA A 1 92 ? -31.480 10.997 45.422 1.00 89.56 92 ALA A C 1
ATOM 742 O O . ALA A 1 92 ? -32.272 11.780 44.897 1.00 89.56 92 ALA A O 1
ATOM 743 N N . TYR A 1 93 ? -31.871 9.812 45.902 1.00 90.31 93 TYR A N 1
ATOM 744 C CA . TYR A 1 93 ? -33.258 9.344 45.853 1.00 90.31 93 TYR A CA 1
ATOM 745 C C . TYR A 1 93 ? -34.197 10.191 46.726 1.00 90.31 93 TYR A C 1
ATOM 747 O O . TYR A 1 93 ? -35.315 10.510 46.313 1.00 90.31 93 TYR A O 1
ATOM 755 N N . ILE A 1 94 ? -33.754 10.589 47.924 1.00 91.75 94 ILE A N 1
ATOM 756 C CA . ILE A 1 94 ? -34.524 11.478 48.807 1.00 91.75 94 ILE A CA 1
ATOM 757 C C . ILE A 1 94 ? -34.717 12.846 48.141 1.00 91.75 94 ILE A C 1
ATOM 759 O O . ILE A 1 94 ? -35.836 13.360 48.115 1.00 91.75 94 ILE A O 1
ATOM 763 N N . GLU A 1 95 ? -33.665 13.418 47.554 1.00 88.88 95 GLU A N 1
ATOM 764 C CA . GLU A 1 95 ? -33.740 14.697 46.840 1.00 88.88 95 GLU A CA 1
ATOM 765 C C . GLU A 1 95 ? -34.677 14.646 45.628 1.00 88.88 95 GLU A C 1
ATOM 767 O O . GLU A 1 95 ? -35.442 15.585 45.400 1.00 88.88 95 GLU A O 1
ATOM 772 N N . GLU A 1 96 ? -34.643 13.562 44.852 1.00 89.19 96 GLU A N 1
ATOM 773 C CA . GLU A 1 96 ? -35.529 13.362 43.704 1.00 89.19 96 GLU A CA 1
ATOM 774 C C . GLU A 1 96 ? -36.996 13.273 44.143 1.00 89.19 96 GLU A C 1
ATOM 776 O O . GLU A 1 96 ? -37.848 13.994 43.623 1.00 89.19 96 GLU A O 1
ATOM 781 N N . ASN A 1 97 ? -37.293 12.474 45.171 1.00 86.31 97 ASN A N 1
ATOM 782 C CA . ASN A 1 97 ? -38.652 12.344 45.699 1.00 86.31 97 ASN A CA 1
ATOM 783 C C . ASN A 1 97 ? -39.158 13.638 46.354 1.00 86.31 97 ASN A C 1
ATOM 785 O O . ASN A 1 97 ? -40.344 13.960 46.248 1.00 86.31 97 ASN A O 1
ATOM 789 N N . LEU A 1 98 ? -38.280 14.412 46.999 1.00 86.12 98 LEU A N 1
ATOM 790 C CA . LEU A 1 98 ? -38.620 15.739 47.512 1.00 86.12 98 LEU A CA 1
ATOM 791 C C . LEU A 1 98 ? -38.903 16.727 46.377 1.00 86.12 98 LEU A C 1
ATOM 793 O O . LEU A 1 98 ? -39.854 17.492 46.493 1.00 86.12 98 LEU A O 1
ATOM 797 N N . LYS A 1 99 ? -38.150 16.688 45.270 1.00 82.44 99 LYS A N 1
ATOM 798 C CA . LYS A 1 99 ? -38.400 17.518 44.073 1.00 82.44 99 LYS A CA 1
ATOM 799 C C . LYS A 1 99 ? -39.706 17.153 43.364 1.00 82.44 99 LYS A C 1
ATOM 801 O O . LYS A 1 99 ? -40.415 18.044 42.905 1.00 82.44 99 LYS A O 1
ATOM 806 N N . VAL A 1 100 ? -40.041 15.865 43.289 1.00 78.69 100 VAL A N 1
ATOM 807 C CA . VAL A 1 100 ? -41.308 15.388 42.707 1.00 78.69 100 VAL A CA 1
ATOM 808 C C . VAL A 1 100 ? -42.503 15.776 43.585 1.00 78.69 100 VAL A C 1
ATOM 810 O O . VAL A 1 100 ? -43.556 16.117 43.057 1.00 78.69 100 VAL A O 1
ATOM 813 N N . ARG A 1 101 ? -42.350 15.773 44.917 1.00 75.62 101 ARG A N 1
ATOM 814 C CA . ARG A 1 101 ? -43.414 16.182 45.855 1.00 75.62 101 ARG A CA 1
ATOM 815 C C . ARG A 1 101 ? -43.519 17.696 46.053 1.00 75.62 101 ARG A C 1
ATOM 817 O O . ARG A 1 101 ? -44.581 18.157 46.458 1.00 75.62 101 ARG A O 1
ATOM 824 N N . SER A 1 102 ? -42.451 18.458 45.810 1.00 70.50 102 SER A N 1
ATOM 825 C CA . SER A 1 102 ? -42.436 19.918 45.990 1.00 70.50 102 SER A CA 1
ATOM 826 C C . SER A 1 102 ? -42.938 20.698 44.777 1.00 70.50 102 SER A C 1
ATOM 828 O O . SER A 1 102 ? -43.293 21.867 44.921 1.00 70.50 102 SER A O 1
ATOM 830 N N . LYS A 1 103 ? -43.016 20.073 43.597 1.00 61.81 103 LYS A N 1
ATOM 831 C CA . LYS A 1 103 ? -43.697 20.660 42.441 1.00 61.81 103 LYS A CA 1
ATOM 832 C C . LYS A 1 103 ? -45.194 20.318 42.493 1.00 61.81 103 LYS A C 1
ATOM 834 O O . LYS A 1 103 ? -45.525 19.131 42.514 1.00 61.81 103 LYS A O 1
ATOM 839 N N . PRO A 1 104 ? -46.122 21.297 42.479 1.00 51.59 104 PRO A N 1
ATOM 840 C CA . PRO A 1 104 ? -47.495 20.996 42.085 1.00 51.59 104 PRO A CA 1
ATOM 841 C C . PRO A 1 104 ? -47.452 20.405 40.669 1.00 51.59 104 PRO A C 1
ATOM 843 O O . PRO A 1 104 ? -46.649 20.849 39.850 1.00 51.59 104 PRO A O 1
ATOM 846 N N . ARG A 1 105 ? -48.256 19.366 40.400 1.00 53.22 105 ARG A N 1
ATOM 847 C CA . ARG A 1 105 ? -48.417 18.784 39.057 1.00 53.22 105 ARG A CA 1
ATOM 848 C C . ARG A 1 105 ? -48.861 19.886 38.091 1.00 53.22 105 ARG A C 1
ATOM 850 O O . ARG A 1 105 ? -50.049 20.152 37.970 1.00 53.22 105 ARG A O 1
ATOM 857 N N . GLU A 1 106 ? -47.908 20.525 37.433 1.00 49.75 106 GLU A N 1
ATOM 858 C CA . GLU A 1 106 ? -48.139 21.207 36.172 1.00 49.75 106 GLU A CA 1
ATOM 859 C C . GLU A 1 106 ? -47.812 20.196 35.081 1.00 49.75 106 GLU A C 1
ATOM 861 O O . GLU A 1 106 ? -46.695 19.684 34.991 1.00 49.75 106 GLU A O 1
ATOM 866 N N . ASP A 1 107 ? -48.836 19.844 34.313 1.00 43.28 107 ASP A N 1
ATOM 867 C CA . ASP A 1 107 ? -48.723 18.975 33.157 1.00 43.28 107 ASP A CA 1
ATOM 868 C C . ASP A 1 107 ? -47.711 19.571 32.162 1.00 43.28 107 ASP A C 1
ATOM 870 O O . ASP A 1 107 ? -47.917 20.651 31.603 1.00 43.28 107 ASP A O 1
ATOM 874 N N . GLU A 1 108 ? -46.629 18.836 31.892 1.00 53.47 108 GLU A N 1
ATOM 875 C CA . GLU A 1 108 ? -45.630 19.089 30.834 1.00 53.47 108 GLU A CA 1
ATOM 876 C C . GLU A 1 108 ? -46.232 18.910 29.416 1.00 53.47 108 GLU A C 1
ATOM 878 O O . GLU A 1 108 ? -45.601 18.390 28.498 1.00 53.47 108 GLU A O 1
ATOM 883 N N . SER A 1 109 ? -47.495 19.293 29.218 1.00 49.56 109 SER A N 1
ATOM 884 C CA . SER A 1 109 ? -48.205 19.209 27.938 1.00 49.56 109 SER A CA 1
ATOM 885 C C . SER A 1 109 ? -48.891 20.512 27.530 1.00 49.56 109 SER A C 1
ATOM 887 O O . SER A 1 109 ? -49.615 20.530 26.537 1.00 49.56 109 SER A O 1
ATOM 889 N N . ALA A 1 110 ? -48.663 21.617 28.243 1.00 50.97 110 ALA A N 1
ATOM 890 C CA . ALA A 1 110 ? -49.295 22.898 27.938 1.00 50.97 110 ALA A CA 1
ATOM 891 C C . ALA A 1 110 ? -48.282 24.048 27.883 1.00 50.97 110 ALA A C 1
ATOM 893 O O . ALA A 1 110 ? -48.320 24.947 28.715 1.00 50.97 110 ALA A O 1
ATOM 894 N N . LYS A 1 111 ? -47.378 24.019 26.893 1.00 50.16 111 LYS A N 1
ATOM 895 C CA . LYS A 1 111 ? -46.679 25.201 26.341 1.00 50.16 111 LYS A CA 1
ATOM 896 C C . LYS A 1 111 ? -45.935 24.833 25.049 1.00 50.16 111 LYS A C 1
ATOM 898 O O . LYS A 1 111 ? -44.714 24.778 24.992 1.00 50.16 111 LYS A O 1
ATOM 903 N N . LYS A 1 112 ? -46.690 24.614 23.975 1.00 54.66 112 LYS A N 1
ATOM 904 C CA . LYS A 1 112 ? -46.220 24.971 22.633 1.00 54.66 112 LYS A CA 1
ATOM 905 C C . LYS A 1 112 ? -47.168 26.028 22.096 1.00 54.66 112 LYS A C 1
ATOM 907 O O . LYS A 1 112 ? -48.233 25.708 21.578 1.00 54.66 112 LYS A O 1
ATOM 912 N N . GLY A 1 113 ? -46.811 27.291 22.316 1.00 66.12 113 GLY A N 1
ATOM 913 C CA . GLY A 1 113 ? -47.349 28.373 21.495 1.00 66.12 113 GLY A CA 1
ATOM 914 C C . GLY A 1 113 ? -46.919 28.184 20.032 1.00 66.12 113 GLY A C 1
ATOM 915 O O . GLY A 1 113 ? -46.135 27.273 19.751 1.00 66.12 113 GLY A O 1
ATOM 916 N N . PRO A 1 114 ? -47.426 29.003 19.094 1.00 61.56 114 PRO A N 1
ATOM 917 C CA . PRO A 1 114 ? -46.928 28.988 17.722 1.00 61.56 114 PRO A CA 1
ATOM 918 C C . PRO A 1 114 ? -45.411 29.214 17.756 1.00 61.56 114 PRO A C 1
ATOM 920 O O . PRO A 1 114 ? -44.949 30.212 18.303 1.00 61.56 114 PRO A O 1
ATOM 923 N N . GLU A 1 115 ? -44.652 28.234 17.268 1.00 64.31 115 GLU A N 1
ATOM 924 C CA . GLU A 1 115 ? -43.191 28.287 17.250 1.00 64.31 115 GLU A CA 1
ATOM 925 C C . GLU A 1 115 ? -42.760 29.425 16.313 1.00 64.31 115 GLU A C 1
ATOM 927 O O . GLU A 1 115 ? -43.274 29.558 15.201 1.00 64.31 115 GLU A O 1
ATOM 932 N N . ASP A 1 116 ? -41.864 30.285 16.794 1.00 74.94 116 ASP A N 1
ATOM 933 C CA . ASP A 1 116 ? -41.336 31.416 16.031 1.00 74.94 116 ASP A CA 1
ATOM 934 C C . ASP A 1 116 ? -40.599 30.850 14.795 1.00 74.94 116 ASP A C 1
ATOM 936 O O . ASP A 1 116 ? -39.807 29.913 14.951 1.00 74.94 116 ASP A O 1
ATOM 940 N N . PRO A 1 117 ? -40.800 31.355 13.560 1.00 75.81 117 PRO A N 1
ATOM 941 C CA . PRO A 1 117 ? -40.226 30.756 12.345 1.00 75.81 117 PRO A CA 1
ATOM 942 C C . PRO A 1 117 ? -38.691 30.666 12.361 1.00 75.81 117 PRO A C 1
ATOM 944 O O . PRO A 1 117 ? -38.098 29.886 11.618 1.00 75.81 117 PRO A O 1
ATOM 947 N N . GLN A 1 118 ? -38.028 31.444 13.219 1.00 75.25 118 GLN A N 1
ATOM 948 C CA . GLN A 1 118 ? -36.586 31.355 13.436 1.00 75.25 118 GLN A CA 1
ATOM 949 C C . GLN A 1 118 ? -36.174 30.106 14.228 1.00 75.25 118 GLN A C 1
ATOM 951 O O . GLN A 1 118 ? -35.107 29.558 13.967 1.00 75.25 118 GLN A O 1
ATOM 956 N N . GLU A 1 119 ? -36.998 29.618 15.157 1.00 75.88 119 GLU A N 1
ATOM 957 C CA . GLU A 1 119 ? -36.690 28.424 15.952 1.00 75.88 119 GLU A CA 1
ATOM 958 C C . GLU A 1 119 ? -36.809 27.132 15.134 1.00 75.88 119 GLU A C 1
ATOM 960 O O . GLU A 1 119 ? -36.098 26.160 15.398 1.00 75.88 119 GLU A O 1
ATOM 965 N N . GLU A 1 120 ? -37.651 27.118 14.098 1.00 75.12 120 GLU A N 1
ATOM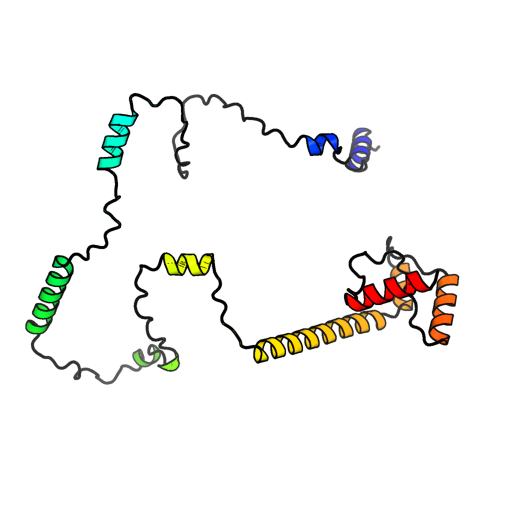 966 C CA . GLU A 1 120 ? -37.819 25.962 13.214 1.00 75.12 120 GLU A CA 1
ATOM 967 C C . GLU A 1 120 ? -36.558 25.670 12.378 1.00 75.12 120 GLU A C 1
ATOM 969 O O . GLU A 1 120 ? -36.208 24.507 12.175 1.00 75.12 120 GLU A O 1
ATOM 974 N N . LEU A 1 121 ? -35.797 26.703 11.997 1.00 77.38 121 LEU A N 1
ATOM 975 C CA . LEU A 1 121 ? -34.512 26.567 11.290 1.00 77.38 121 LEU A CA 1
ATOM 976 C C . LEU A 1 121 ? -33.434 25.855 12.122 1.00 77.38 121 LEU A C 1
ATOM 978 O O . LEU A 1 121 ? -32.564 25.191 11.559 1.00 77.38 121 LEU A O 1
ATOM 982 N N . TYR A 1 122 ? -33.488 25.965 13.451 1.00 77.56 122 TYR A N 1
ATOM 983 C CA . TYR A 1 122 ? -32.523 25.322 14.351 1.00 77.56 122 TYR A CA 1
ATOM 984 C C . TYR A 1 122 ? -32.927 23.896 14.752 1.00 77.56 122 TYR A C 1
ATOM 986 O O . TYR A 1 122 ? -32.156 23.187 15.409 1.00 77.56 122 TYR A O 1
ATOM 994 N N . LYS A 1 123 ? -34.110 23.426 14.339 1.00 78.00 123 LYS A N 1
ATOM 995 C CA . LYS A 1 123 ? -34.534 22.044 14.568 1.00 78.00 123 LYS A CA 1
ATOM 996 C C . LYS A 1 123 ? -33.886 21.114 13.554 1.00 78.00 123 LYS A C 1
ATOM 998 O O . LYS A 1 123 ? -34.340 20.947 12.427 1.00 78.00 123 LYS A O 1
ATOM 1003 N N . MET A 1 124 ? -32.843 20.424 14.000 1.00 74.50 124 MET A N 1
ATOM 1004 C CA . MET A 1 124 ? -32.244 19.332 13.237 1.00 74.50 124 MET A CA 1
ATOM 1005 C C . MET A 1 124 ? -33.285 18.240 12.953 1.00 74.50 124 MET A C 1
ATOM 1007 O O . MET A 1 124 ? -34.002 17.801 13.859 1.00 74.50 124 MET A O 1
ATOM 1011 N N . SER A 1 125 ? -33.361 17.787 11.696 1.00 79.69 125 SER A N 1
ATOM 1012 C CA . SER A 1 125 ? -34.312 16.746 11.288 1.00 79.69 125 SER A CA 1
ATOM 1013 C C . SER A 1 125 ? -34.092 15.464 12.093 1.00 79.69 125 SER A C 1
ATOM 1015 O O . SER A 1 125 ? -32.948 15.095 12.359 1.00 79.69 125 SER A O 1
ATOM 1017 N N . GLU A 1 126 ? -35.164 14.737 12.399 1.00 68.44 126 GLU A N 1
ATOM 1018 C CA . GLU A 1 126 ? -35.112 13.506 13.204 1.00 68.44 126 GLU A CA 1
ATOM 1019 C C . GLU A 1 126 ? -34.172 12.435 12.643 1.00 68.44 126 GLU A C 1
ATOM 1021 O O . GLU A 1 126 ? -33.554 11.713 13.411 1.00 68.44 126 GLU A O 1
ATOM 1026 N N . LYS A 1 127 ? -33.950 12.413 11.324 1.00 70.44 127 LYS A N 1
ATOM 1027 C CA . LYS A 1 127 ? -32.992 11.505 10.672 1.00 70.44 127 LYS A CA 1
ATOM 1028 C C . LYS A 1 127 ? -31.532 11.728 11.098 1.00 70.44 127 LYS A C 1
ATOM 1030 O O . LYS A 1 127 ? -30.716 10.829 10.943 1.00 70.44 127 LYS A O 1
ATOM 1035 N N . TRP A 1 128 ? -31.206 12.917 11.608 1.00 68.88 128 TRP A N 1
ATOM 1036 C CA . TRP A 1 128 ? -29.864 13.306 12.067 1.00 68.88 128 TRP A CA 1
ATOM 1037 C C . TRP A 1 128 ? -29.774 13.432 13.588 1.00 68.88 128 TRP A C 1
ATOM 1039 O O . TRP A 1 128 ? -28.698 13.705 14.122 1.00 68.88 128 TRP A O 1
ATOM 1049 N N . LYS A 1 129 ? -30.889 13.234 14.300 1.00 68.62 129 LYS A N 1
ATOM 1050 C CA . LYS A 1 129 ? -30.875 13.086 15.750 1.00 68.62 129 LYS A CA 1
ATOM 1051 C C . LYS A 1 129 ? -30.346 11.687 16.038 1.00 68.62 129 LYS A C 1
ATOM 1053 O O . LYS A 1 129 ? -31.108 10.745 16.200 1.00 68.62 129 LYS A O 1
ATOM 1058 N N . PHE A 1 130 ? -29.025 11.546 16.051 1.00 58.25 130 PHE A N 1
ATOM 1059 C CA . PHE A 1 130 ? -28.417 10.385 16.679 1.00 58.25 130 PHE A CA 1
ATOM 1060 C C . PHE A 1 130 ? -28.904 10.368 18.124 1.00 58.25 130 PHE A C 1
ATOM 1062 O O . PHE A 1 130 ? -28.706 11.351 18.846 1.00 58.25 130 PHE A O 1
ATOM 1069 N N . ASP A 1 131 ? -29.579 9.285 18.516 1.00 60.38 131 ASP A N 1
ATOM 1070 C CA . ASP A 1 131 ? -29.890 9.016 19.912 1.00 60.38 131 ASP A CA 1
ATOM 1071 C C . ASP A 1 131 ? -28.608 9.257 20.687 1.00 60.38 131 ASP A C 1
ATOM 1073 O O . ASP A 1 131 ? -27.595 8.602 20.424 1.00 60.38 131 ASP A O 1
ATOM 1077 N N . LYS A 1 132 ? -28.621 10.274 21.559 1.00 58.47 132 LYS A N 1
ATOM 1078 C CA . LYS A 1 132 ? -27.481 10.592 22.413 1.00 58.47 132 LYS A CA 1
ATOM 1079 C C . LYS A 1 132 ? -27.112 9.284 23.079 1.00 58.47 132 LYS A C 1
ATOM 1081 O O . LYS A 1 132 ? -27.886 8.771 23.889 1.00 58.47 132 LYS A O 1
ATOM 1086 N N . ALA A 1 133 ? -25.992 8.720 22.633 1.00 54.41 133 ALA A N 1
ATOM 1087 C CA . ALA A 1 133 ? -25.513 7.442 23.096 1.00 54.41 133 ALA A CA 1
ATOM 1088 C C . ALA A 1 133 ? -25.591 7.483 24.617 1.00 54.41 133 ALA A C 1
ATOM 1090 O O . ALA A 1 133 ? -25.113 8.444 25.230 1.00 54.41 133 ALA A O 1
ATOM 1091 N N . ARG A 1 134 ? -26.280 6.488 25.194 1.00 59.09 134 ARG A N 1
ATOM 1092 C CA . ARG A 1 134 ? -26.315 6.250 26.641 1.00 59.09 134 ARG A CA 1
ATOM 1093 C C . ARG A 1 134 ? -24.930 6.588 27.189 1.00 59.09 134 ARG A C 1
ATOM 1095 O O . ARG A 1 134 ? -23.977 6.114 26.565 1.00 59.09 134 ARG A O 1
ATOM 1102 N N . PRO A 1 135 ? -24.802 7.405 28.255 1.00 49.94 135 PRO A N 1
ATOM 1103 C CA . PRO A 1 135 ? -23.496 7.796 28.762 1.00 49.94 135 PRO A CA 1
ATOM 1104 C C . PRO A 1 135 ? -22.699 6.514 28.933 1.00 49.94 135 PRO A C 1
ATOM 1106 O O . PRO A 1 135 ? -23.099 5.630 29.694 1.00 49.94 135 PRO A O 1
ATOM 1109 N N . LEU A 1 136 ? -21.673 6.362 28.093 1.00 51.62 136 LEU A N 1
ATOM 1110 C CA . LEU A 1 136 ? -20.814 5.200 28.094 1.00 51.62 136 LEU A CA 1
ATOM 1111 C C . LEU A 1 136 ? -20.180 5.218 29.472 1.00 51.62 136 LEU A C 1
ATOM 1113 O O . LEU A 1 136 ? -19.331 6.058 29.752 1.00 51.62 136 LEU A O 1
ATOM 1117 N N . GLN A 1 137 ? -20.715 4.366 30.337 1.00 49.75 137 GLN A N 1
ATOM 1118 C CA . GLN A 1 137 ? -20.305 4.166 31.709 1.00 49.75 137 GLN A CA 1
ATOM 1119 C C . GLN A 1 137 ? -18.775 4.167 31.734 1.00 49.75 137 GLN A C 1
ATOM 1121 O O . GLN A 1 137 ? -18.151 3.271 31.163 1.00 49.75 137 GLN A O 1
ATOM 1126 N N . GLU A 1 138 ? -18.199 5.233 32.298 1.00 52.53 138 GLU A N 1
ATOM 1127 C CA . GLU A 1 138 ? -16.772 5.584 32.319 1.00 52.53 138 GLU A CA 1
ATOM 1128 C C . GLU A 1 138 ? -15.952 4.579 33.149 1.00 52.53 138 GLU A C 1
ATOM 1130 O O . GLU A 1 138 ? -15.326 4.909 34.151 1.00 52.53 138 GLU A O 1
ATOM 1135 N N . GLY A 1 139 ? -15.985 3.306 32.767 1.00 54.06 139 GLY A N 1
ATOM 1136 C CA . GLY A 1 139 ? -15.457 2.202 33.561 1.00 54.06 139 GLY A CA 1
ATOM 1137 C C . GLY A 1 139 ? -14.989 1.015 32.732 1.00 54.06 139 GLY A C 1
ATOM 1138 O O . GLY A 1 139 ? -14.922 -0.093 33.252 1.00 54.06 139 GLY A O 1
ATOM 1139 N N . SER A 1 140 ? -14.660 1.206 31.452 1.00 59.91 140 SER A N 1
ATOM 1140 C CA . SER A 1 140 ? -14.155 0.123 30.605 1.00 59.91 140 SER A CA 1
ATOM 1141 C C . SER A 1 140 ? -12.696 0.330 30.207 1.00 59.91 140 SER A C 1
ATOM 1143 O O . SER A 1 140 ? -12.345 0.434 29.035 1.00 59.91 140 SER A O 1
ATOM 1145 N N . VAL A 1 141 ? -11.819 0.348 31.215 1.00 60.84 141 VAL A N 1
ATOM 1146 C CA . VAL A 1 141 ? -10.369 0.152 31.017 1.00 60.84 141 VAL A CA 1
ATOM 1147 C C . VAL A 1 141 ? -10.105 -1.187 30.302 1.00 60.84 141 VAL A C 1
ATOM 1149 O O . VAL A 1 141 ? -9.140 -1.335 29.559 1.00 60.84 141 VAL A O 1
ATOM 1152 N N . THR A 1 142 ? -11.016 -2.153 30.452 1.00 62.84 142 THR A N 1
ATOM 1153 C CA . THR A 1 142 ? -11.012 -3.416 29.711 1.00 62.84 142 THR A CA 1
ATOM 1154 C C . THR A 1 142 ? -11.393 -3.238 28.239 1.00 62.84 142 THR A C 1
ATOM 1156 O O . THR A 1 142 ? -10.713 -3.809 27.395 1.00 62.84 142 THR A O 1
ATOM 1159 N N . SER A 1 143 ? -12.384 -2.406 27.886 1.00 66.94 143 SER A N 1
ATOM 1160 C CA . SER A 1 143 ? -12.731 -2.146 26.477 1.00 66.94 143 SER A CA 1
ATOM 1161 C C . SER A 1 143 ? -11.649 -1.352 25.750 1.00 66.94 143 SER A C 1
ATOM 1163 O O . SER A 1 143 ? -11.349 -1.668 24.599 1.00 66.94 143 SER A O 1
ATOM 1165 N N . SER A 1 144 ? -11.021 -0.369 26.399 1.00 76.06 144 SER A N 1
ATOM 1166 C CA . SER A 1 144 ? -9.915 0.373 25.786 1.00 76.06 144 SER A CA 1
ATOM 1167 C C . SER A 1 144 ? -8.681 -0.509 25.600 1.00 76.06 144 SER A C 1
ATOM 1169 O O . SER A 1 144 ? -8.078 -0.482 24.530 1.00 76.06 144 SER A O 1
ATOM 1171 N N . MET A 1 145 ? -8.351 -1.368 26.571 1.00 77.75 145 MET A N 1
ATOM 1172 C CA . MET A 1 145 ? -7.273 -2.341 26.402 1.00 77.75 145 MET A CA 1
ATOM 1173 C C . MET A 1 145 ? -7.590 -3.349 25.296 1.00 77.75 145 MET A C 1
ATOM 1175 O O . MET A 1 145 ? -6.713 -3.605 24.483 1.00 77.75 145 MET A O 1
ATOM 1179 N N . THR A 1 146 ? -8.829 -3.841 25.179 1.00 73.38 146 THR A N 1
ATOM 1180 C CA . THR A 1 146 ? -9.210 -4.705 24.049 1.00 73.38 146 THR A CA 1
ATOM 1181 C C . THR A 1 146 ? -9.113 -3.983 22.713 1.00 73.38 146 THR A C 1
ATOM 1183 O O . THR A 1 146 ? -8.563 -4.554 21.793 1.00 73.38 146 THR A O 1
ATOM 1186 N N . MET A 1 147 ? -9.522 -2.717 22.590 1.00 73.38 147 MET A N 1
ATOM 1187 C CA . MET A 1 147 ? -9.353 -1.973 21.331 1.00 73.38 147 MET A CA 1
ATOM 1188 C C . MET A 1 147 ? -7.878 -1.765 20.961 1.00 73.38 147 MET A C 1
ATOM 1190 O O . MET A 1 147 ? -7.543 -1.704 19.780 1.00 73.38 147 MET A O 1
ATOM 1194 N N . LEU A 1 148 ? -6.999 -1.651 21.962 1.00 79.25 148 LEU A N 1
ATOM 1195 C CA . LEU A 1 148 ? -5.559 -1.488 21.764 1.00 79.25 148 LEU A CA 1
ATOM 1196 C C . LEU A 1 148 ? -4.838 -2.812 21.470 1.00 79.25 148 LEU A C 1
ATOM 1198 O O . LEU A 1 148 ? -3.845 -2.800 20.746 1.00 79.25 148 LEU A O 1
ATOM 1202 N N . THR A 1 149 ? -5.294 -3.936 22.033 1.00 79.69 149 THR A N 1
ATOM 1203 C CA . THR A 1 149 ? -4.600 -5.235 21.940 1.00 79.69 149 THR A CA 1
ATOM 1204 C C . THR A 1 149 ? -5.262 -6.235 20.998 1.00 79.69 149 THR A C 1
ATOM 1206 O O . THR A 1 149 ? -4.583 -7.126 20.493 1.00 79.69 149 THR A O 1
ATOM 1209 N N . ALA A 1 150 ? -6.559 -6.104 20.739 1.00 79.06 150 ALA A N 1
ATOM 1210 C CA . ALA A 1 150 ? -7.354 -7.066 19.995 1.00 79.06 150 ALA A CA 1
ATOM 1211 C C . ALA A 1 150 ? -8.370 -6.349 19.097 1.00 79.06 150 ALA A C 1
ATOM 1213 O O . ALA A 1 150 ? -9.393 -5.837 19.545 1.00 79.06 150 ALA A O 1
ATOM 1214 N N . ILE A 1 151 ? -8.122 -6.366 17.787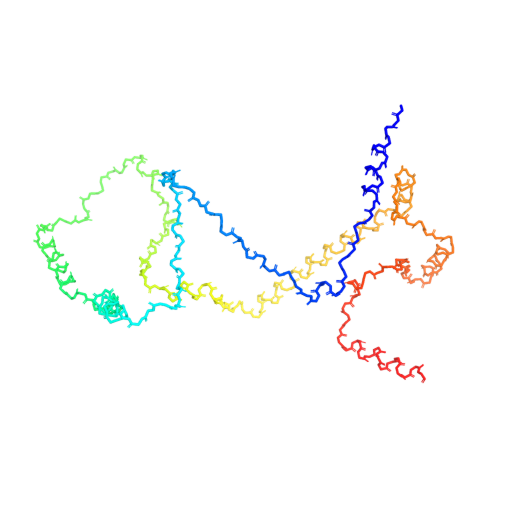 1.00 79.19 151 ILE A N 1
ATOM 1215 C CA . ILE A 1 151 ? -9.186 -6.077 16.827 1.00 79.19 151 ILE A CA 1
ATOM 1216 C C . ILE A 1 151 ? -10.217 -7.197 17.002 1.00 79.19 151 ILE A C 1
ATOM 1218 O O . ILE A 1 151 ? -9.851 -8.355 16.791 1.00 79.19 151 ILE A O 1
ATOM 1222 N N . PRO A 1 152 ? -11.469 -6.904 17.396 1.00 75.56 152 PRO A N 1
ATOM 1223 C CA . PRO A 1 152 ? -12.501 -7.921 17.359 1.00 75.56 152 PRO A CA 1
ATOM 1224 C C . PRO A 1 152 ? -12.641 -8.358 15.902 1.00 75.56 152 PRO A C 1
ATOM 1226 O O . PRO A 1 152 ? -13.006 -7.558 15.038 1.00 75.56 152 PRO A O 1
ATOM 1229 N N . GLU A 1 153 ? -12.283 -9.607 15.613 1.00 75.44 153 GLU A N 1
ATOM 1230 C CA . GLU A 1 153 ? -12.559 -10.198 14.314 1.00 75.44 153 GLU A CA 1
ATOM 1231 C C . GLU A 1 153 ? -14.078 -10.289 14.169 1.00 75.44 153 GLU A C 1
ATOM 1233 O O . GLU A 1 153 ? -14.763 -11.071 14.821 1.00 75.44 153 GLU A O 1
ATOM 1238 N N . VAL A 1 154 ? -14.635 -9.379 13.377 1.00 77.69 154 VAL A N 1
ATOM 1239 C CA . VAL A 1 154 ? -16.019 -9.483 12.940 1.00 77.69 154 VAL A CA 1
ATOM 1240 C C . VAL A 1 154 ? -15.981 -10.392 11.725 1.00 77.69 154 VAL A C 1
ATOM 1242 O O . VAL A 1 154 ? -15.467 -9.996 10.676 1.00 77.69 154 VAL A O 1
ATOM 1245 N N . ASP A 1 155 ? -16.473 -11.621 11.873 1.00 79.62 155 ASP A N 1
ATOM 1246 C CA . ASP A 1 155 ? -16.561 -12.568 10.767 1.00 79.62 155 ASP A CA 1
ATOM 1247 C C . ASP A 1 155 ? -17.495 -12.008 9.689 1.00 79.62 155 ASP A C 1
ATOM 1249 O O . ASP A 1 155 ? -18.719 -12.076 9.780 1.00 79.62 155 ASP A O 1
ATOM 1253 N N . LEU A 1 156 ? -16.898 -11.451 8.632 1.00 77.56 156 LEU A N 1
ATOM 1254 C CA . LEU A 1 156 ? -17.602 -10.881 7.477 1.00 77.56 156 LEU A CA 1
ATOM 1255 C C . LEU A 1 156 ? -18.376 -11.952 6.674 1.00 77.56 156 LEU A C 1
ATOM 1257 O O . LEU A 1 156 ? -19.131 -11.615 5.762 1.00 77.56 156 LEU A O 1
ATOM 1261 N N . GLY A 1 157 ? -18.208 -13.236 7.006 1.00 89.81 157 GLY A N 1
ATOM 1262 C CA . GLY A 1 157 ? -18.685 -14.379 6.229 1.00 89.81 157 GLY A CA 1
ATOM 1263 C C . GLY A 1 157 ? -17.742 -14.715 5.069 1.00 89.81 157 GLY A C 1
ATOM 1264 O O . GLY A 1 157 ? -17.045 -13.851 4.533 1.00 89.81 157 GLY A O 1
ATOM 1265 N N . MET A 1 158 ? -17.690 -15.992 4.671 1.00 89.81 158 MET A N 1
ATOM 1266 C CA . MET A 1 158 ? -16.811 -16.427 3.574 1.00 89.81 158 MET A CA 1
ATOM 1267 C C . MET A 1 158 ? -17.194 -15.785 2.235 1.00 89.81 158 MET A C 1
ATOM 1269 O O . MET A 1 158 ? -16.304 -15.384 1.491 1.00 89.81 158 MET A O 1
ATOM 1273 N N . ASP A 1 159 ? -18.484 -15.606 1.956 1.00 93.56 159 ASP A N 1
ATOM 1274 C CA . ASP A 1 159 ? -18.963 -15.093 0.666 1.00 93.56 159 ASP A CA 1
ATOM 1275 C C . ASP A 1 159 ? -18.545 -13.640 0.409 1.00 93.56 159 ASP A C 1
ATOM 1277 O O . ASP A 1 159 ? -18.118 -13.292 -0.692 1.00 93.56 159 ASP A O 1
ATOM 1281 N N . THR A 1 160 ? -18.599 -12.780 1.430 1.00 92.88 160 THR A N 1
ATOM 1282 C CA . THR A 1 160 ? -18.157 -11.381 1.300 1.00 92.88 160 THR A CA 1
ATOM 1283 C C . THR A 1 160 ? -16.641 -11.301 1.141 1.00 92.88 160 THR A C 1
ATOM 1285 O O . THR A 1 160 ? -16.139 -10.505 0.348 1.00 92.88 160 THR A O 1
ATOM 1288 N N . ARG A 1 161 ? -15.898 -12.171 1.839 1.00 90.81 161 ARG A N 1
ATOM 1289 C CA . ARG A 1 161 ? -14.448 -12.290 1.697 1.00 90.81 161 ARG A CA 1
ATOM 1290 C C . ARG A 1 161 ? -14.079 -12.734 0.286 1.00 90.81 161 ARG A C 1
ATOM 1292 O O . ARG A 1 161 ? -13.193 -12.133 -0.311 1.00 90.81 161 ARG A O 1
ATOM 1299 N N . LEU A 1 162 ? -14.769 -13.737 -0.253 1.00 93.56 162 LEU A N 1
ATOM 1300 C CA . LEU A 1 162 ? -14.562 -14.228 -1.615 1.00 93.56 162 LEU A CA 1
ATOM 1301 C C . LEU A 1 162 ? -14.880 -13.153 -2.654 1.00 93.56 162 LEU A C 1
ATOM 1303 O O . LEU A 1 162 ? -14.067 -12.927 -3.544 1.00 93.56 162 LEU A O 1
ATOM 1307 N N . LYS A 1 163 ? -15.988 -12.423 -2.493 1.00 95.94 163 LYS A N 1
ATOM 1308 C CA . LYS A 1 163 ? -16.340 -11.308 -3.378 1.00 95.94 163 LYS A CA 1
ATOM 1309 C C . LYS A 1 163 ? -15.287 -10.196 -3.355 1.00 95.94 163 LYS A C 1
ATOM 1311 O O . LYS A 1 163 ? -14.865 -9.727 -4.406 1.00 95.94 163 LYS A O 1
ATOM 1316 N N . ASN A 1 164 ? -14.792 -9.822 -2.175 1.00 94.69 164 ASN A N 1
ATOM 1317 C CA . ASN A 1 164 ? -13.725 -8.825 -2.053 1.00 94.69 164 ASN A CA 1
ATOM 1318 C C . ASN A 1 164 ? -12.410 -9.310 -2.685 1.00 94.69 164 ASN A C 1
ATOM 1320 O O . ASN A 1 164 ? -11.682 -8.525 -3.296 1.00 94.69 164 ASN A O 1
ATOM 1324 N N . ILE A 1 165 ? -12.090 -10.601 -2.555 1.00 94.81 165 ILE A N 1
ATOM 1325 C CA . ILE A 1 165 ? -10.926 -11.206 -3.215 1.00 94.81 165 ILE A CA 1
ATOM 1326 C C . ILE A 1 165 ? -11.093 -11.146 -4.738 1.00 94.81 165 ILE A C 1
ATOM 1328 O O . ILE A 1 165 ? -10.183 -10.685 -5.420 1.00 94.81 165 ILE A O 1
ATOM 1332 N N . GLU A 1 166 ? -12.257 -11.523 -5.266 1.00 96.38 166 GLU A N 1
ATOM 1333 C CA . GLU A 1 166 ? -12.541 -11.481 -6.704 1.00 96.38 166 GLU A CA 1
ATOM 1334 C C . GLU A 1 166 ? -12.460 -10.050 -7.261 1.00 96.38 166 GLU A C 1
ATOM 1336 O O . GLU A 1 166 ? -11.807 -9.801 -8.278 1.00 96.38 166 GLU A O 1
ATOM 1341 N N . GLU A 1 167 ? -13.071 -9.079 -6.578 1.00 96.31 167 GLU A N 1
ATOM 1342 C CA . GLU A 1 167 ? -13.067 -7.674 -6.994 1.00 96.31 167 GLU A CA 1
ATOM 1343 C C . GLU A 1 167 ? -11.652 -7.081 -6.988 1.00 96.31 167 GLU A C 1
ATOM 1345 O O . GLU A 1 167 ? -11.243 -6.414 -7.947 1.00 96.31 167 GLU A O 1
ATOM 1350 N N . THR A 1 168 ? -10.871 -7.358 -5.940 1.00 96.19 168 THR A N 1
ATOM 1351 C CA . THR A 1 168 ? -9.487 -6.872 -5.837 1.00 96.19 168 THR A CA 1
ATOM 1352 C C . THR A 1 168 ? -8.551 -7.568 -6.825 1.00 96.19 168 THR A C 1
ATOM 1354 O O . THR A 1 168 ? -7.657 -6.917 -7.375 1.00 96.19 168 THR A O 1
ATOM 1357 N N . GLU A 1 169 ? -8.772 -8.848 -7.134 1.00 95.69 169 GLU A N 1
ATOM 1358 C CA . GLU A 1 169 ? -8.044 -9.566 -8.181 1.00 95.69 169 GLU A CA 1
ATOM 1359 C C . GLU A 1 169 ? -8.358 -9.002 -9.571 1.00 95.69 169 GLU A C 1
ATOM 1361 O O . GLU A 1 169 ? -7.438 -8.718 -10.345 1.00 95.69 169 GLU A O 1
ATOM 1366 N N . LYS A 1 170 ? -9.638 -8.758 -9.877 1.00 96.69 170 LYS A N 1
ATOM 1367 C CA . LYS A 1 170 ? -10.061 -8.166 -11.150 1.00 96.69 170 LYS A CA 1
ATOM 1368 C C . LYS A 1 170 ? -9.472 -6.771 -11.340 1.00 96.69 170 LYS A C 1
ATOM 1370 O O . LYS A 1 170 ? -8.898 -6.492 -12.393 1.00 96.69 170 LYS A O 1
ATOM 1375 N N . ALA A 1 171 ? -9.542 -5.916 -10.320 1.00 94.38 171 ALA A N 1
ATOM 1376 C CA . ALA A 1 171 ? -8.943 -4.584 -10.366 1.00 94.38 171 ALA A CA 1
ATOM 1377 C C . ALA A 1 171 ? -7.419 -4.652 -10.569 1.00 94.38 171 ALA A C 1
ATOM 1379 O O . ALA A 1 171 ? -6.862 -3.939 -11.405 1.00 94.38 171 ALA A O 1
ATOM 1380 N N . LYS A 1 172 ? -6.735 -5.561 -9.862 1.00 95.81 172 LYS A N 1
ATOM 1381 C CA . LYS A 1 172 ? -5.292 -5.781 -10.022 1.00 95.81 172 LYS A CA 1
ATOM 1382 C C . LYS A 1 172 ? -4.936 -6.249 -11.432 1.00 95.81 172 LYS A C 1
ATOM 1384 O O . LYS A 1 172 ? -3.927 -5.801 -11.976 1.00 95.81 172 LYS A O 1
ATOM 1389 N N . ARG A 1 173 ? -5.749 -7.127 -12.026 1.00 93.19 173 ARG A N 1
ATOM 1390 C CA . ARG A 1 173 ? -5.561 -7.609 -13.398 1.00 93.19 173 ARG A CA 1
ATOM 1391 C C . ARG A 1 173 ? -5.657 -6.467 -14.403 1.00 93.19 173 ARG A C 1
ATOM 1393 O O . ARG A 1 173 ? -4.747 -6.329 -15.211 1.00 93.19 173 ARG A O 1
ATOM 1400 N N . VAL A 1 174 ? -6.678 -5.618 -14.286 1.00 94.38 174 VAL A N 1
ATOM 1401 C CA . VAL A 1 174 ? -6.861 -4.442 -15.155 1.00 94.38 174 VAL A CA 1
ATOM 1402 C C . VAL A 1 174 ? -5.671 -3.488 -15.051 1.00 94.38 174 VAL A C 1
ATOM 1404 O O . VAL A 1 174 ? -5.117 -3.093 -16.068 1.00 94.38 174 VAL A O 1
ATOM 1407 N N . VAL A 1 175 ? -5.201 -3.175 -13.840 1.00 91.69 175 VAL A N 1
ATOM 1408 C CA . VAL A 1 175 ? -4.033 -2.292 -13.652 1.00 91.69 175 VAL A CA 1
ATOM 1409 C C . VAL A 1 175 ? -2.751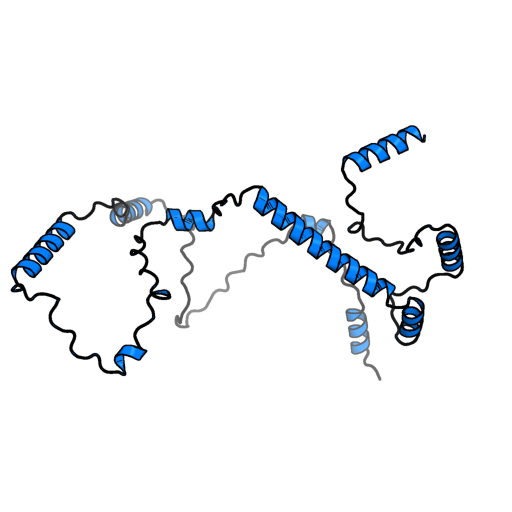 -2.907 -14.225 1.00 91.69 175 VAL A C 1
ATOM 1411 O O . VAL A 1 175 ? -1.904 -2.201 -14.776 1.00 91.69 175 VAL A O 1
ATOM 1414 N N . ALA A 1 176 ? -2.571 -4.223 -14.091 1.00 89.56 176 ALA A N 1
ATOM 1415 C CA . ALA A 1 176 ? -1.417 -4.916 -14.652 1.00 89.56 176 ALA A CA 1
ATOM 1416 C C . ALA A 1 176 ? -1.451 -4.931 -16.187 1.00 89.56 176 ALA A C 1
ATOM 1418 O O . ALA A 1 176 ? -0.417 -4.688 -16.812 1.00 89.56 176 ALA A O 1
ATOM 1419 N N . GLU A 1 177 ? -2.625 -5.176 -16.770 1.00 89.06 177 GLU A N 1
ATOM 1420 C CA . GLU A 1 177 ? -2.864 -5.142 -18.211 1.00 89.06 177 GLU A CA 1
ATOM 1421 C C . GLU A 1 177 ? -2.652 -3.734 -18.761 1.00 89.06 177 GLU A C 1
ATOM 1423 O O . GLU A 1 177 ? -1.809 -3.567 -19.632 1.00 89.06 177 GLU A O 1
ATOM 1428 N N . GLU A 1 178 ? -3.255 -2.706 -18.162 1.00 89.44 178 GLU A N 1
ATOM 1429 C CA . GLU A 1 178 ? -3.050 -1.308 -18.553 1.00 89.44 178 GLU A CA 1
ATOM 1430 C C . GLU A 1 178 ? -1.566 -0.918 -18.468 1.00 89.44 178 GLU A C 1
ATOM 1432 O O . GLU A 1 178 ? -1.016 -0.269 -19.358 1.00 89.44 178 GLU A O 1
ATOM 1437 N N . ARG A 1 179 ? -0.854 -1.343 -17.415 1.00 85.12 179 ARG A N 1
ATOM 1438 C CA . ARG A 1 179 ? 0.590 -1.096 -17.299 1.00 85.12 179 ARG A CA 1
ATOM 1439 C C . ARG A 1 179 ? 1.385 -1.832 -18.379 1.00 85.12 179 ARG A C 1
ATOM 1441 O O . ARG A 1 179 ? 2.413 -1.318 -18.823 1.00 85.12 179 ARG A O 1
ATOM 1448 N N . GLN A 1 180 ? 0.959 -3.027 -18.776 1.00 82.69 180 GLN A N 1
ATOM 1449 C CA . GLN A 1 180 ? 1.594 -3.798 -19.838 1.00 82.69 180 GLN A CA 1
ATOM 1450 C C . GLN A 1 180 ? 1.292 -3.210 -21.220 1.00 82.69 180 GLN A C 1
ATOM 1452 O O . GLN A 1 180 ? 2.206 -3.102 -22.031 1.00 82.69 180 GLN A O 1
ATOM 1457 N N . GLU A 1 181 ? 0.059 -2.788 -21.477 1.00 81.88 181 GLU A N 1
ATOM 1458 C CA . GLU A 1 181 ? -0.354 -2.083 -22.688 1.00 81.88 181 GLU A CA 1
ATOM 1459 C C . GLU A 1 181 ? 0.385 -0.761 -22.823 1.00 81.88 181 GLU A C 1
ATOM 1461 O O . GLU A 1 181 ? 0.992 -0.522 -23.858 1.00 81.88 181 GLU A O 1
ATOM 1466 N N . ARG A 1 182 ? 0.472 0.040 -21.752 1.00 78.25 182 ARG A N 1
ATOM 1467 C CA . ARG A 1 182 ? 1.298 1.255 -21.728 1.00 78.25 182 ARG A CA 1
ATOM 1468 C C . ARG A 1 182 ? 2.755 0.953 -22.074 1.00 78.25 182 ARG A C 1
ATOM 1470 O O . ARG A 1 182 ? 3.356 1.707 -22.820 1.00 78.25 182 ARG A O 1
ATOM 1477 N N . ARG A 1 183 ? 3.328 -0.153 -21.584 1.00 73.00 183 ARG A N 1
ATOM 1478 C CA . ARG A 1 183 ? 4.701 -0.575 -21.937 1.00 73.00 183 ARG A CA 1
ATOM 1479 C C . ARG A 1 183 ? 4.845 -1.051 -23.385 1.00 73.00 183 ARG A C 1
ATOM 1481 O O . ARG A 1 183 ? 5.916 -0.882 -23.945 1.00 73.00 183 ARG A O 1
ATOM 1488 N N . LYS A 1 184 ? 3.813 -1.668 -23.969 1.00 70.88 184 LYS A N 1
ATOM 1489 C CA . LYS A 1 184 ? 3.799 -2.100 -25.379 1.00 70.88 184 LYS A CA 1
ATOM 1490 C C . LYS A 1 184 ? 3.556 -0.928 -26.337 1.00 70.88 184 LYS A C 1
ATOM 1492 O O . LYS A 1 184 ? 4.090 -0.934 -27.436 1.00 70.88 184 LYS A O 1
ATOM 1497 N N . ALA A 1 185 ? 2.748 0.046 -25.917 1.00 65.81 185 ALA A N 1
ATOM 1498 C CA . ALA A 1 185 ? 2.355 1.210 -26.704 1.00 65.81 185 ALA A CA 1
ATOM 1499 C C . ALA A 1 185 ? 3.465 2.260 -26.814 1.00 65.81 185 ALA A C 1
ATOM 1501 O O . ALA A 1 185 ? 3.479 3.022 -27.778 1.00 65.81 185 ALA A O 1
ATOM 1502 N N . VAL A 1 186 ? 4.415 2.303 -25.869 1.00 63.34 186 VAL A N 1
ATOM 1503 C CA . VAL A 1 186 ? 5.661 3.028 -26.120 1.00 63.34 186 VAL A CA 1
ATOM 1504 C C . VAL A 1 186 ? 6.453 2.210 -27.137 1.00 63.34 186 VAL A C 1
ATOM 1506 O O . VAL A 1 186 ? 7.088 1.216 -26.789 1.00 63.34 186 VAL A O 1
ATOM 1509 N N . ASN A 1 187 ? 6.358 2.603 -28.410 1.00 62.03 187 ASN A N 1
ATOM 1510 C CA . ASN A 1 187 ? 7.135 2.029 -29.502 1.00 62.03 187 ASN A CA 1
ATOM 1511 C C . ASN A 1 187 ? 8.595 1.907 -29.061 1.00 62.03 187 ASN A C 1
ATOM 1513 O O . ASN A 1 187 ? 9.263 2.911 -28.802 1.00 62.03 187 ASN A O 1
ATOM 1517 N N . ARG A 1 188 ? 9.097 0.672 -28.980 1.00 64.06 188 ARG A N 1
ATOM 1518 C CA . ARG A 1 188 ? 10.478 0.379 -28.569 1.00 64.06 188 ARG A CA 1
ATOM 1519 C C . ARG A 1 188 ? 11.484 1.169 -29.415 1.00 64.06 188 ARG A C 1
ATOM 1521 O O . ARG A 1 188 ? 12.497 1.640 -28.902 1.00 64.06 188 ARG A O 1
ATOM 1528 N N . ASP A 1 189 ? 11.146 1.387 -30.683 1.00 63.97 189 ASP A N 1
ATOM 1529 C CA . ASP A 1 189 ? 11.922 2.172 -31.642 1.00 63.97 189 ASP A CA 1
ATOM 1530 C C . ASP A 1 189 ? 11.969 3.664 -31.276 1.00 63.97 189 ASP A C 1
ATOM 1532 O O . ASP A 1 189 ? 13.029 4.290 -31.332 1.00 63.97 189 ASP A O 1
ATOM 1536 N N . GLU A 1 190 ? 10.858 4.236 -30.807 1.00 66.81 190 GLU A N 1
ATOM 1537 C CA . GLU A 1 190 ? 10.809 5.619 -30.325 1.00 66.81 190 GLU A CA 1
ATOM 1538 C C . GLU A 1 190 ? 11.580 5.789 -29.011 1.00 66.81 190 GLU A C 1
ATOM 1540 O O . GLU A 1 190 ? 12.256 6.802 -28.828 1.00 66.81 190 GLU A O 1
ATOM 1545 N N . GLU A 1 191 ? 11.575 4.793 -28.117 1.00 69.38 191 GLU A N 1
ATOM 1546 C CA . GLU A 1 191 ? 12.397 4.832 -26.897 1.00 69.38 191 GLU A CA 1
ATOM 1547 C C . GLU A 1 191 ? 13.893 4.885 -27.216 1.00 69.38 191 GLU A C 1
ATOM 1549 O O . GLU A 1 191 ? 14.636 5.627 -26.566 1.00 69.38 191 GLU A O 1
ATOM 1554 N N . HIS A 1 192 ? 14.338 4.132 -28.227 1.00 68.00 192 HIS A N 1
ATOM 1555 C CA . HIS A 1 192 ? 15.720 4.161 -28.702 1.00 68.00 192 HIS A CA 1
ATOM 1556 C C . HIS A 1 192 ? 16.085 5.526 -29.310 1.00 68.00 192 HIS A C 1
ATOM 1558 O O . HIS A 1 192 ? 17.175 6.041 -29.043 1.00 68.00 192 HIS A O 1
ATOM 1564 N N . LEU A 1 193 ? 15.165 6.158 -30.048 1.00 72.75 193 LEU A N 1
ATOM 1565 C CA . LEU A 1 193 ? 15.344 7.503 -30.614 1.00 72.75 193 LEU A CA 1
ATOM 1566 C C . LEU A 1 193 ? 15.309 8.617 -29.551 1.00 72.75 193 LEU A C 1
ATOM 1568 O O . LEU A 1 193 ? 16.021 9.612 -29.660 1.00 72.75 193 LEU A O 1
ATOM 1572 N N . VAL A 1 194 ? 14.506 8.480 -28.495 1.00 74.25 194 VAL A N 1
ATOM 1573 C CA . VAL A 1 194 ? 14.488 9.435 -27.373 1.00 74.25 194 VAL A CA 1
ATOM 1574 C C . VAL A 1 194 ? 15.733 9.266 -26.499 1.00 74.25 194 VAL A C 1
ATOM 1576 O O . VAL A 1 194 ? 16.298 10.252 -26.024 1.00 74.25 194 VAL A O 1
ATOM 1579 N N . ALA A 1 195 ? 16.210 8.035 -26.320 1.00 73.69 195 ALA A N 1
ATOM 1580 C CA . ALA A 1 195 ? 17.434 7.749 -25.580 1.00 73.69 195 ALA A CA 1
ATOM 1581 C C . ALA A 1 195 ? 18.717 8.174 -26.310 1.00 73.69 195 ALA A C 1
ATOM 1583 O O . ALA A 1 195 ? 19.728 8.407 -25.653 1.00 73.69 195 ALA A O 1
ATOM 1584 N N . SER A 1 196 ? 18.699 8.301 -27.641 1.00 73.94 196 SER A N 1
ATOM 1585 C CA . SER A 1 196 ? 19.813 8.918 -28.372 1.00 73.94 196 SER A CA 1
ATOM 1586 C C . SER A 1 196 ? 19.836 10.443 -28.206 1.00 73.94 196 SER A C 1
ATOM 1588 O O . SER A 1 196 ? 20.912 11.037 -28.199 1.00 73.94 196 SER A O 1
ATOM 1590 N N . ARG A 1 197 ? 18.672 11.077 -27.993 1.00 81.12 197 ARG A N 1
ATOM 1591 C CA . ARG A 1 197 ? 18.553 12.519 -27.697 1.00 81.12 197 ARG A CA 1
ATOM 1592 C C . ARG A 1 197 ? 18.955 12.871 -26.263 1.00 81.12 197 ARG A C 1
ATOM 1594 O O . ARG A 1 197 ? 19.581 13.904 -26.047 1.00 81.12 197 ARG A O 1
ATOM 1601 N N . PHE A 1 198 ? 18.613 12.031 -25.285 1.00 82.25 198 PHE A N 1
ATOM 1602 C CA . PHE A 1 198 ? 18.948 12.243 -23.873 1.00 82.25 198 PHE A CA 1
ATOM 1603 C C . PHE A 1 198 ? 19.869 11.139 -23.355 1.00 82.25 198 PHE A C 1
ATOM 1605 O O . PHE A 1 198 ? 19.477 9.977 -23.318 1.00 82.25 198 PHE A O 1
ATOM 1612 N N . TYR A 1 199 ? 21.065 11.496 -22.876 1.00 77.50 199 TYR A N 1
ATOM 1613 C CA . TYR A 1 199 ? 22.011 10.525 -22.320 1.00 77.50 199 TYR A CA 1
ATOM 1614 C C . TYR A 1 199 ? 21.420 9.784 -21.105 1.00 77.50 199 TYR A C 1
ATOM 1616 O O . TYR A 1 199 ? 21.229 10.365 -20.034 1.00 77.50 199 TYR A O 1
ATOM 1624 N N . ARG A 1 200 ? 21.146 8.481 -21.261 1.00 77.56 200 ARG A N 1
ATOM 1625 C CA . ARG A 1 200 ? 20.648 7.589 -20.198 1.00 77.56 200 ARG A CA 1
ATOM 1626 C C . ARG A 1 200 ? 21.699 6.512 -19.888 1.00 77.56 200 ARG A C 1
ATOM 1628 O O . ARG A 1 200 ? 21.772 5.525 -20.614 1.00 77.56 200 ARG A O 1
ATOM 1635 N N . PRO A 1 201 ? 22.470 6.618 -18.789 1.00 75.62 201 PRO A N 1
ATOM 1636 C CA . PRO A 1 201 ? 23.589 5.706 -18.503 1.00 75.62 201 PRO A CA 1
ATOM 1637 C C . PRO A 1 201 ? 23.177 4.246 -18.233 1.00 75.62 201 PRO A C 1
ATOM 1639 O O . PRO A 1 201 ? 24.006 3.344 -18.322 1.00 75.62 201 PRO A O 1
ATOM 1642 N N . ASN A 1 202 ? 21.903 3.997 -17.913 1.00 78.06 202 ASN A N 1
ATOM 1643 C CA . ASN A 1 202 ? 21.389 2.660 -17.600 1.00 78.06 202 ASN A CA 1
ATOM 1644 C C . ASN A 1 202 ? 20.660 1.988 -18.774 1.00 78.06 202 ASN A C 1
ATOM 1646 O O . ASN A 1 202 ? 20.258 0.832 -18.645 1.00 78.06 202 ASN A O 1
ATOM 1650 N N . LEU A 1 203 ? 20.473 2.684 -19.900 1.00 75.25 203 LEU A N 1
ATOM 1651 C CA . LEU A 1 203 ? 19.826 2.113 -21.075 1.00 75.25 203 LEU A CA 1
ATOM 1652 C C . LEU A 1 203 ? 20.903 1.515 -21.985 1.00 75.25 203 LEU A C 1
ATOM 1654 O O . LEU A 1 203 ? 21.687 2.241 -22.590 1.00 75.25 203 LEU A O 1
ATOM 1658 N N . ARG A 1 204 ? 20.974 0.184 -22.055 1.00 74.31 204 ARG A N 1
ATOM 1659 C CA . ARG A 1 204 ? 21.846 -0.511 -23.008 1.00 74.31 204 ARG A CA 1
ATOM 1660 C C . ARG A 1 204 ? 21.024 -0.847 -24.256 1.00 74.31 204 ARG A C 1
ATOM 1662 O O . ARG A 1 204 ? 20.031 -1.561 -24.100 1.00 74.31 204 ARG A O 1
ATOM 1669 N N . PRO A 1 205 ? 21.379 -0.349 -25.456 1.00 74.25 205 PRO A N 1
ATOM 1670 C CA . PRO A 1 205 ? 20.737 -0.813 -26.681 1.00 74.25 205 PRO A CA 1
ATOM 1671 C C . PRO A 1 205 ? 20.980 -2.321 -26.838 1.00 74.25 205 PRO A C 1
ATOM 1673 O O . PRO A 1 205 ? 22.034 -2.825 -26.436 1.00 74.25 205 PRO A O 1
ATOM 1676 N N . LYS A 1 206 ? 19.995 -3.049 -27.374 1.00 78.69 206 LYS A N 1
ATOM 1677 C CA . LYS A 1 206 ? 20.155 -4.474 -27.697 1.00 78.69 206 LYS A CA 1
ATOM 1678 C C . LYS A 1 206 ? 21.202 -4.634 -28.801 1.00 78.69 206 LYS A C 1
ATOM 1680 O O . LYS A 1 206 ? 21.298 -3.774 -29.674 1.00 78.69 206 LYS A O 1
ATOM 1685 N N . SER A 1 207 ? 21.986 -5.712 -28.754 1.00 82.00 207 SER A N 1
ATOM 1686 C CA . SER A 1 207 ? 22.909 -6.027 -29.847 1.00 82.00 207 SER A CA 1
ATOM 1687 C C . SER A 1 207 ? 22.139 -6.553 -31.062 1.00 82.00 207 SER A C 1
ATOM 1689 O O . SER A 1 207 ? 21.064 -7.130 -30.908 1.00 82.00 207 SER A O 1
ATOM 1691 N N . ASP A 1 208 ? 22.691 -6.388 -32.265 1.00 81.56 208 ASP A N 1
ATOM 1692 C CA . ASP A 1 208 ? 22.071 -6.864 -33.514 1.00 81.56 208 ASP A CA 1
ATOM 1693 C C . ASP A 1 208 ? 21.798 -8.385 -33.486 1.00 81.56 208 ASP A C 1
ATOM 1695 O O . ASP A 1 208 ? 20.751 -8.867 -33.913 1.00 81.56 208 ASP A O 1
ATOM 1699 N N . ALA A 1 209 ? 22.684 -9.148 -32.836 1.00 84.94 209 ALA A N 1
ATOM 1700 C CA . ALA A 1 209 ? 22.496 -10.578 -32.595 1.00 84.94 209 ALA A CA 1
ATOM 1701 C C . ALA A 1 209 ? 21.276 -10.888 -31.704 1.00 84.94 209 ALA A C 1
ATOM 1703 O O . ALA A 1 209 ? 20.574 -11.874 -31.940 1.00 84.94 209 ALA A O 1
ATOM 1704 N N . ASP A 1 210 ? 21.006 -10.053 -30.696 1.00 83.12 210 ASP A N 1
ATOM 1705 C CA . ASP A 1 210 ? 19.836 -10.209 -29.825 1.00 83.12 210 ASP A CA 1
ATOM 1706 C C . ASP A 1 210 ? 18.541 -9.865 -30.569 1.00 83.12 210 ASP A C 1
ATOM 1708 O O . ASP A 1 210 ? 17.532 -10.544 -30.388 1.00 83.12 210 ASP A O 1
ATOM 1712 N N . ILE A 1 211 ? 18.576 -8.855 -31.444 1.00 83.81 211 ILE A N 1
ATOM 1713 C CA . ILE A 1 211 ? 17.432 -8.453 -32.276 1.00 83.81 211 ILE A CA 1
ATOM 1714 C C . ILE A 1 211 ? 17.064 -9.582 -33.246 1.00 83.81 211 ILE A C 1
ATOM 1716 O O . ILE A 1 211 ? 15.899 -9.968 -33.326 1.00 83.81 211 ILE A O 1
ATOM 1720 N N . LEU A 1 212 ? 18.052 -10.180 -33.921 1.00 85.38 212 LEU A N 1
ATOM 1721 C CA . LEU A 1 212 ? 17.829 -11.313 -34.827 1.00 85.38 212 LEU A CA 1
ATOM 1722 C C . LEU A 1 212 ? 17.304 -12.557 -34.098 1.00 85.38 212 LEU A C 1
ATOM 1724 O O . LEU A 1 212 ? 16.448 -13.277 -34.616 1.00 85.38 212 LEU A O 1
ATOM 1728 N N . ARG A 1 213 ? 17.799 -12.819 -32.883 1.00 84.69 213 ARG A N 1
ATOM 1729 C CA . ARG A 1 213 ? 17.301 -13.907 -32.033 1.00 84.69 213 ARG A CA 1
ATOM 1730 C C . ARG A 1 213 ? 15.840 -13.680 -31.639 1.00 84.69 213 ARG A C 1
ATOM 1732 O O . ARG A 1 213 ? 15.056 -14.626 -31.715 1.00 84.69 213 ARG A O 1
ATOM 1739 N N . ASP A 1 214 ? 15.488 -12.465 -31.226 1.00 83.00 214 ASP A N 1
ATOM 1740 C CA . ASP A 1 214 ? 14.122 -12.108 -30.837 1.00 83.00 214 ASP A CA 1
ATOM 1741 C C . ASP A 1 214 ? 13.164 -12.191 -32.035 1.00 83.00 214 ASP A C 1
ATOM 1743 O O . ASP A 1 214 ? 12.121 -12.833 -31.925 1.00 83.00 214 ASP A O 1
ATOM 1747 N N . ALA A 1 215 ? 13.557 -11.670 -33.202 1.00 83.75 215 ALA A N 1
ATOM 1748 C CA . ALA A 1 215 ? 12.776 -11.769 -34.438 1.00 83.75 215 ALA A CA 1
ATOM 1749 C C . ALA A 1 215 ? 12.538 -13.230 -34.863 1.00 83.75 215 ALA A C 1
ATOM 1751 O O . ALA A 1 215 ? 11.451 -13.598 -35.306 1.00 83.75 215 ALA A O 1
ATOM 1752 N N . LYS A 1 216 ? 13.538 -14.104 -34.678 1.00 87.38 216 LYS A N 1
ATOM 1753 C CA . LYS A 1 216 ? 13.397 -15.544 -34.936 1.00 87.38 216 LYS A CA 1
ATOM 1754 C C . LYS A 1 216 ? 12.416 -16.223 -33.972 1.00 87.38 216 LYS A C 1
ATOM 1756 O O . LYS A 1 216 ? 11.710 -17.139 -34.386 1.00 87.38 216 LYS A O 1
ATOM 1761 N N . LEU A 1 217 ? 12.380 -15.813 -32.702 1.00 83.06 217 LEU A N 1
ATOM 1762 C CA . LEU A 1 217 ? 11.429 -16.342 -31.715 1.00 83.06 217 LEU A CA 1
ATOM 1763 C C . LEU A 1 217 ? 9.999 -15.883 -32.007 1.00 83.06 217 LEU A C 1
ATOM 1765 O O . LEU A 1 217 ? 9.081 -16.699 -31.949 1.00 83.06 217 LEU A O 1
ATOM 1769 N N . GLU A 1 218 ? 9.831 -14.619 -32.388 1.00 83.25 218 GLU A N 1
ATOM 1770 C CA . GLU A 1 218 ? 8.540 -14.055 -32.784 1.00 83.25 218 GLU A CA 1
ATOM 1771 C C . GLU A 1 218 ? 7.989 -14.738 -34.042 1.00 83.25 218 GLU A C 1
ATOM 1773 O O . GLU A 1 218 ? 6.824 -15.128 -34.073 1.00 83.25 218 GLU A O 1
ATOM 1778 N N . ALA A 1 219 ? 8.850 -15.020 -35.027 1.00 85.44 219 ALA A N 1
ATOM 1779 C CA . ALA A 1 219 ? 8.489 -15.813 -36.204 1.00 85.44 219 ALA A CA 1
ATOM 1780 C C . ALA A 1 219 ? 8.065 -17.256 -35.862 1.00 85.44 219 ALA A C 1
ATOM 1782 O O . ALA A 1 219 ? 7.307 -17.872 -36.608 1.00 85.44 219 ALA A O 1
ATOM 1783 N N . MET A 1 220 ? 8.529 -17.801 -34.732 1.00 84.38 220 MET A N 1
ATOM 1784 C CA . MET A 1 220 ? 8.093 -19.101 -34.206 1.00 84.38 220 MET A CA 1
ATOM 1785 C C . MET A 1 220 ? 6.852 -19.006 -33.301 1.00 84.38 220 MET A C 1
ATOM 1787 O O . MET A 1 220 ? 6.421 -20.024 -32.763 1.00 84.38 220 MET A O 1
ATOM 1791 N N . GLY A 1 221 ? 6.272 -17.816 -33.116 1.00 80.94 221 GLY A N 1
ATOM 1792 C CA . GLY A 1 221 ? 5.118 -17.591 -32.242 1.00 80.94 221 GLY A CA 1
ATOM 1793 C C . GLY A 1 221 ? 5.445 -17.653 -30.745 1.00 80.94 221 GLY A C 1
ATOM 1794 O O . GLY A 1 221 ? 4.537 -17.774 -29.924 1.00 80.94 221 GLY A O 1
ATOM 1795 N N . LEU A 1 222 ? 6.728 -17.589 -30.369 1.00 77.88 222 LEU A N 1
ATOM 1796 C CA . LEU A 1 222 ? 7.155 -17.513 -28.974 1.00 77.88 222 LEU A CA 1
ATOM 1797 C C . LEU A 1 222 ? 7.349 -16.045 -28.565 1.00 77.88 222 LEU A C 1
ATOM 1799 O O . LEU A 1 222 ? 7.860 -15.249 -29.353 1.00 77.88 222 LEU A O 1
ATOM 1803 N N . PRO A 1 223 ? 6.995 -15.666 -27.322 1.00 71.12 223 PRO A N 1
ATOM 1804 C CA . PRO A 1 223 ? 7.208 -14.304 -26.852 1.00 71.12 223 PRO A CA 1
ATOM 1805 C C . PRO A 1 223 ? 8.711 -13.963 -26.844 1.00 71.12 223 PRO A C 1
ATOM 1807 O O . PRO A 1 223 ? 9.517 -14.802 -26.418 1.00 71.12 223 PRO A O 1
ATOM 1810 N N . PRO A 1 224 ? 9.103 -12.743 -27.265 1.00 65.75 224 PRO A N 1
ATOM 1811 C CA . PRO A 1 224 ? 10.498 -12.320 -27.258 1.00 65.75 224 PRO A CA 1
ATOM 1812 C C . PRO A 1 224 ? 11.047 -12.395 -25.834 1.00 65.75 224 PRO A C 1
ATOM 1814 O O . PRO A 1 224 ? 10.422 -11.944 -24.866 1.00 65.75 224 PRO A O 1
ATOM 1817 N N . GLN A 1 225 ? 12.220 -13.004 -25.685 1.00 61.88 225 GLN A N 1
ATOM 1818 C CA . GLN A 1 225 ? 12.816 -13.195 -24.375 1.00 61.88 225 GLN A CA 1
ATOM 1819 C C . GLN A 1 225 ? 13.472 -11.876 -23.974 1.00 61.88 225 GLN A C 1
ATOM 1821 O O . GLN A 1 225 ? 14.574 -11.574 -24.419 1.00 61.88 225 GLN A O 1
ATOM 1826 N N . ASP A 1 226 ? 12.794 -11.071 -23.150 1.00 57.16 226 ASP A N 1
ATOM 1827 C CA . ASP A 1 226 ? 13.349 -9.795 -22.698 1.00 57.16 226 ASP A CA 1
ATOM 1828 C C . ASP A 1 226 ? 14.703 -10.039 -22.016 1.00 57.16 226 ASP A C 1
ATOM 1830 O O . ASP A 1 226 ? 14.791 -10.558 -20.898 1.00 57.16 226 ASP A O 1
ATOM 1834 N N . GLY A 1 227 ? 15.771 -9.689 -22.736 1.00 52.16 227 GLY A N 1
ATOM 1835 C CA . GLY A 1 227 ? 17.174 -9.865 -22.371 1.00 52.16 227 GLY A CA 1
ATOM 1836 C C . GLY A 1 227 ? 17.622 -9.000 -21.195 1.00 52.16 227 GLY A C 1
ATOM 1837 O O . GLY A 1 227 ? 18.789 -8.623 -21.108 1.00 52.16 227 GLY A O 1
ATOM 1838 N N . SER A 1 228 ? 16.730 -8.685 -20.254 1.00 49.81 228 SER A N 1
ATOM 1839 C CA . SER A 1 228 ? 17.119 -8.168 -18.954 1.00 49.81 228 SER A CA 1
ATOM 1840 C C . SER A 1 228 ? 17.837 -9.289 -18.194 1.00 49.81 228 SER A C 1
ATOM 1842 O O . SER A 1 228 ? 17.254 -9.978 -17.356 1.00 49.81 228 SER A O 1
ATOM 1844 N N . GLN A 1 229 ? 19.139 -9.451 -18.439 1.00 49.78 229 GLN A N 1
ATOM 1845 C CA . GLN A 1 229 ? 20.049 -10.321 -17.675 1.00 49.78 229 GLN A CA 1
ATOM 1846 C C . GLN A 1 229 ? 20.180 -9.913 -16.191 1.00 49.78 229 GLN A C 1
ATOM 1848 O O . GLN A 1 229 ? 21.014 -10.425 -15.452 1.00 49.78 229 GLN A O 1
ATOM 1853 N N . ARG A 1 230 ? 19.339 -8.988 -15.726 1.00 48.28 230 ARG A N 1
ATOM 1854 C CA . ARG A 1 230 ? 19.175 -8.603 -14.331 1.00 48.28 230 ARG A CA 1
ATOM 1855 C C . ARG A 1 230 ? 17.693 -8.547 -13.986 1.00 48.28 230 ARG A C 1
ATOM 1857 O O . ARG A 1 230 ? 17.204 -7.520 -13.527 1.00 48.28 230 ARG A O 1
ATOM 1864 N N . LYS A 1 231 ? 16.961 -9.645 -14.198 1.00 49.34 231 LYS A N 1
ATOM 1865 C CA . LYS A 1 231 ? 15.733 -9.844 -13.424 1.00 49.34 231 LYS A CA 1
ATOM 1866 C C . LYS A 1 231 ? 16.148 -9.871 -11.960 1.00 49.34 231 LYS A C 1
ATOM 1868 O O . LYS A 1 231 ? 16.822 -10.799 -11.512 1.00 49.34 231 LYS A O 1
ATOM 1873 N N . SER A 1 232 ? 15.803 -8.797 -11.254 1.00 47.53 232 SER A N 1
ATOM 1874 C CA . SER A 1 232 ? 15.793 -8.758 -9.800 1.00 47.53 232 SER A CA 1
ATOM 1875 C C . SER A 1 232 ? 15.195 -10.075 -9.313 1.00 47.53 232 SER A C 1
ATOM 1877 O O . SER A 1 232 ? 14.144 -10.497 -9.798 1.00 47.53 232 SER A O 1
ATOM 1879 N N . HIS A 1 233 ? 15.859 -10.742 -8.370 1.00 54.91 233 HIS A N 1
ATOM 1880 C CA . HIS A 1 233 ? 15.376 -11.993 -7.779 1.00 54.91 233 HIS A CA 1
ATOM 1881 C C . HIS A 1 233 ? 13.938 -11.855 -7.221 1.00 54.91 233 HIS A C 1
ATOM 1883 O O . HIS A 1 233 ? 13.264 -12.853 -6.985 1.00 54.91 233 HIS A O 1
ATOM 1889 N N . SER A 1 234 ? 13.457 -10.620 -7.051 1.00 56.41 234 SER A N 1
ATOM 1890 C CA . SER A 1 234 ? 12.107 -10.278 -6.617 1.00 56.41 234 SER A CA 1
ATOM 1891 C C . SER A 1 234 ? 11.000 -10.471 -7.667 1.00 56.41 234 SER A C 1
ATOM 1893 O O . SER A 1 234 ? 9.841 -10.494 -7.274 1.00 56.41 234 SER A O 1
ATOM 1895 N N . GLU A 1 235 ? 11.300 -10.583 -8.966 1.00 52.25 235 GLU A N 1
ATOM 1896 C CA . GLU A 1 235 ? 10.282 -10.694 -10.036 1.00 52.25 235 GLU A CA 1
ATOM 1897 C C . GLU A 1 235 ? 10.176 -12.105 -10.637 1.00 52.25 235 GLU A C 1
ATOM 1899 O O . GLU A 1 235 ? 9.659 -12.296 -11.741 1.00 52.25 235 GLU A O 1
ATOM 1904 N N . LYS A 1 236 ? 10.682 -13.127 -9.941 1.00 61.00 236 LYS A N 1
ATOM 1905 C CA . LYS A 1 236 ? 10.324 -14.502 -10.300 1.00 61.00 236 LYS A CA 1
ATOM 1906 C C . LYS A 1 236 ? 8.841 -14.683 -9.956 1.00 61.00 236 LYS A C 1
ATOM 1908 O O . LYS A 1 236 ? 8.490 -14.411 -8.806 1.00 61.00 236 LYS A O 1
ATOM 1913 N N . PRO A 1 237 ? 7.977 -15.114 -10.896 1.00 60.75 237 PRO A N 1
ATOM 1914 C CA . PRO A 1 237 ? 6.622 -15.496 -10.529 1.00 60.75 237 PRO A CA 1
ATOM 1915 C C . PRO A 1 237 ? 6.734 -16.538 -9.416 1.00 60.75 237 PRO A C 1
ATOM 1917 O O . PRO A 1 237 ? 7.525 -17.478 -9.521 1.00 60.75 237 PRO A O 1
ATOM 1920 N N . GLN A 1 238 ? 6.026 -16.314 -8.312 1.00 66.00 238 GLN A N 1
ATOM 1921 C CA . GLN A 1 238 ? 5.922 -17.307 -7.254 1.00 66.00 238 GLN A CA 1
ATOM 1922 C C . GLN A 1 238 ? 5.150 -18.484 -7.850 1.00 66.00 238 GLN A C 1
ATOM 1924 O O . GLN A 1 238 ? 3.930 -18.441 -7.958 1.00 66.00 238 GLN A O 1
ATOM 1929 N N . MET A 1 239 ? 5.884 -19.480 -8.343 1.00 72.00 239 MET A N 1
ATOM 1930 C CA . MET A 1 239 ? 5.301 -20.726 -8.823 1.00 72.00 239 MET A CA 1
ATOM 1931 C C . MET A 1 239 ? 4.649 -21.430 -7.635 1.00 72.00 239 MET A C 1
ATOM 1933 O O . MET A 1 239 ? 5.158 -21.360 -6.510 1.00 72.00 239 MET A O 1
ATOM 1937 N N . ALA A 1 240 ? 3.524 -22.098 -7.878 1.00 78.00 240 ALA A N 1
ATOM 1938 C CA . ALA A 1 240 ? 2.887 -22.911 -6.853 1.00 78.00 240 ALA A CA 1
ATOM 1939 C C . ALA A 1 240 ? 3.878 -23.974 -6.345 1.00 78.00 240 ALA A C 1
ATOM 1941 O O . ALA A 1 240 ? 4.751 -24.446 -7.081 1.00 78.00 240 ALA A O 1
ATOM 1942 N N . THR A 1 241 ? 3.752 -24.362 -5.076 1.00 76.06 241 THR A N 1
ATOM 1943 C CA . THR A 1 241 ? 4.648 -25.340 -4.438 1.00 76.06 241 THR A CA 1
ATOM 1944 C C . THR A 1 241 ? 4.726 -26.651 -5.222 1.00 76.06 241 THR A C 1
ATOM 1946 O O . THR A 1 241 ? 5.815 -27.203 -5.369 1.00 76.06 241 THR A O 1
ATOM 1949 N N . ASP A 1 242 ? 3.606 -27.104 -5.787 1.00 82.31 242 ASP A N 1
ATOM 1950 C CA . ASP A 1 242 ? 3.528 -28.314 -6.611 1.00 82.31 242 ASP A CA 1
ATOM 1951 C C . ASP A 1 242 ? 4.316 -28.185 -7.926 1.00 82.31 242 ASP A C 1
ATOM 1953 O O . ASP A 1 242 ? 5.100 -29.059 -8.298 1.00 82.31 242 ASP A O 1
ATOM 1957 N N . GLU A 1 243 ? 4.236 -27.029 -8.585 1.00 81.44 243 GLU A N 1
ATOM 1958 C CA . GLU A 1 243 ? 4.976 -26.770 -9.822 1.00 81.44 243 GLU A CA 1
ATOM 1959 C C . GLU A 1 243 ? 6.498 -26.826 -9.584 1.00 81.44 243 GLU A C 1
ATOM 1961 O O . GLU A 1 243 ? 7.246 -27.410 -10.373 1.00 81.44 243 GLU A O 1
ATOM 1966 N N . MET A 1 244 ? 6.960 -26.328 -8.430 1.00 81.25 244 MET A N 1
ATOM 1967 C CA . MET A 1 244 ? 8.359 -26.453 -8.007 1.00 81.25 244 MET A CA 1
ATOM 1968 C C . MET A 1 244 ? 8.775 -27.902 -7.708 1.00 81.25 244 MET A C 1
ATOM 1970 O O . MET A 1 244 ? 9.916 -28.282 -8.000 1.00 81.25 244 MET A O 1
ATOM 1974 N N . VAL A 1 245 ? 7.896 -28.716 -7.113 1.00 85.44 245 VAL A N 1
ATOM 1975 C CA . VAL A 1 245 ? 8.157 -30.145 -6.856 1.00 85.44 245 VAL A CA 1
ATOM 1976 C C . VAL A 1 245 ? 8.255 -30.905 -8.178 1.00 85.44 245 VAL A C 1
ATOM 1978 O O . VAL A 1 245 ? 9.217 -31.650 -8.387 1.00 85.44 245 VAL A O 1
ATOM 1981 N N . MET A 1 246 ? 7.339 -30.640 -9.108 1.00 87.19 246 MET A N 1
ATOM 1982 C CA . MET A 1 246 ? 7.339 -31.223 -10.447 1.00 87.19 246 MET A CA 1
ATOM 1983 C C . MET A 1 246 ? 8.579 -30.834 -11.256 1.00 87.19 246 MET A C 1
ATOM 1985 O O . MET A 1 246 ? 9.181 -31.693 -11.903 1.00 87.19 246 MET A O 1
ATOM 1989 N N . GLU A 1 247 ? 9.031 -29.579 -11.200 1.00 87.00 247 GLU A N 1
ATOM 1990 C CA . GLU A 1 247 ? 10.287 -29.173 -11.843 1.00 87.00 247 GLU A CA 1
ATOM 1991 C C . GLU A 1 247 ? 11.508 -29.899 -11.267 1.00 87.00 247 GLU A C 1
ATOM 1993 O O . GLU A 1 247 ? 12.395 -30.320 -12.016 1.00 87.00 247 GLU A O 1
ATOM 1998 N N . ARG A 1 248 ? 11.577 -30.050 -9.938 1.00 88.25 248 ARG A N 1
ATOM 1999 C CA . ARG A 1 248 ? 12.670 -30.773 -9.268 1.00 88.25 248 ARG A CA 1
ATOM 2000 C C . ARG A 1 248 ? 12.669 -32.251 -9.645 1.00 88.25 248 ARG A C 1
ATOM 2002 O O . ARG A 1 248 ? 13.734 -32.800 -9.927 1.00 88.25 248 ARG A O 1
ATOM 2009 N N . PHE A 1 249 ? 11.492 -32.872 -9.705 1.00 90.75 249 PHE A N 1
ATOM 2010 C CA . PHE A 1 249 ? 11.328 -34.251 -10.153 1.00 90.75 249 PHE A CA 1
ATOM 2011 C C . PHE A 1 249 ? 11.768 -34.425 -11.614 1.00 90.75 249 PHE A C 1
ATOM 2013 O O . PHE A 1 249 ? 12.624 -35.259 -11.904 1.00 90.75 249 PHE A O 1
ATOM 2020 N N . LYS A 1 250 ? 11.288 -33.567 -12.526 1.00 92.12 250 LYS A N 1
ATOM 2021 C CA . LYS A 1 250 ? 11.696 -33.573 -13.943 1.00 92.12 250 LYS A CA 1
ATOM 2022 C C . LYS A 1 250 ? 13.203 -33.374 -14.113 1.00 92.12 250 LYS A C 1
ATOM 2024 O O . LYS A 1 250 ? 13.817 -34.061 -14.921 1.00 92.12 250 LYS A O 1
ATOM 2029 N N . LYS A 1 251 ? 13.827 -32.479 -13.337 1.00 89.69 251 LYS A N 1
ATOM 2030 C CA . LYS A 1 251 ? 15.290 -32.283 -13.344 1.00 89.69 251 LYS A CA 1
ATOM 2031 C C . LYS A 1 251 ? 16.053 -33.522 -12.879 1.00 89.69 251 LYS A C 1
ATOM 2033 O O . LYS A 1 251 ? 17.128 -33.785 -13.406 1.00 89.69 251 LYS A O 1
ATOM 2038 N N . ARG A 1 252 ? 15.509 -34.280 -11.923 1.00 84.31 252 ARG A N 1
ATOM 2039 C CA . ARG A 1 252 ? 16.108 -35.533 -11.443 1.00 84.31 252 ARG A CA 1
ATOM 2040 C C . ARG A 1 252 ? 16.003 -36.662 -12.471 1.00 84.31 252 ARG A C 1
ATOM 2042 O O . ARG A 1 252 ? 16.935 -37.443 -12.574 1.00 84.31 252 ARG A O 1
ATOM 2049 N N . MET A 1 253 ? 14.910 -36.709 -13.234 1.00 86.50 253 MET A N 1
ATOM 2050 C CA . MET A 1 253 ? 14.670 -37.711 -14.287 1.00 86.50 253 MET A CA 1
ATOM 2051 C C . MET A 1 253 ? 15.381 -37.399 -15.610 1.00 86.50 253 MET A C 1
ATOM 2053 O O . MET A 1 253 ? 15.442 -38.242 -16.495 1.00 86.50 253 MET A O 1
ATOM 2057 N N . ARG A 1 254 ? 15.886 -36.173 -15.768 1.00 81.19 254 ARG A N 1
ATOM 2058 C CA . ARG A 1 254 ? 16.599 -35.712 -16.967 1.00 81.19 254 ARG A CA 1
ATOM 2059 C C . ARG A 1 254 ? 18.122 -35.889 -16.853 1.00 81.19 254 ARG A C 1
ATOM 2061 O O . ARG A 1 254 ? 18.854 -35.343 -17.676 1.00 81.19 254 ARG A O 1
ATOM 2068 N N . LYS A 1 255 ? 18.587 -36.585 -15.815 1.00 56.69 255 LYS A N 1
ATOM 2069 C CA . LYS A 1 255 ? 19.994 -36.914 -15.596 1.00 56.69 255 LYS A CA 1
ATOM 2070 C C . LYS A 1 255 ? 20.265 -38.357 -15.989 1.00 56.69 255 LYS A C 1
ATOM 2072 O O . LYS A 1 255 ? 19.382 -39.193 -15.706 1.00 56.69 255 LYS A O 1
#

Radius of gyration: 39.69 Å; chains: 1; bounding box: 95×69×94 Å

=== Feature glossary ===
Key to the feature types in this record:

pLDDT. pLDDT is the predicted lDDT-Cα score: AlphaFold's confidence that the local environment of each residue (all inter-atomic distances within 15 Å) is correctly placed. It is a per-residue number between 0 and 100, with higher meaning more reliable.

Radius of gyration, Cα contacts, bounding box. The geometric summary reports three shape descriptors. Rg (radius of gyration) measures how spread out the Cα atoms are about their centre of mass; compact globular proteins have small Rg, elongated or unfolded ones large. Cα contacts (<8 Å, |i−j|>4) count long-range residue pairs in spatial proximity — high for tightly packed folds, near zero for rods or random coil. The bounding-box extents give the protein's footprint along x, y, z in Å.

Backbone torsions (φ/ψ). Backbone dihedral angles. Every residue except chain termini has a φ (preceding-C → N → Cα → C) and a ψ (N → Cα → C → next-N). They are reported in degrees following the IUPAC sign convention. Secondary structure is essentially a statement about which (φ, ψ) basin each residue occupies.

Contact-map, Ramachandran, and PAE plots. Plot images: a contact map (which residues are close in 3D, as an N×N binary image), a Ramachandran scatter (backbone torsion angles, revealing secondary-structure composition at a glance), and — for AlphaFold structures — a PAE heatmap (pairwise prediction confidence).

Predicted aligned error. Predicted Aligned Error (PAE) is an AlphaFold confidence matrix: entry (i, j) is the expected error in the position of residue j, in ångströms, when the prediction is superimposed on the true structure at residue i. Low PAE within a block of residues means that block is internally rigid and well-predicted; high PAE between two blocks means their relative placement is uncertain even if each block individually is confident.

Secondary structure (3-state, P-SEA). Three-state secondary structure (P-SEA) collapses the eight DSSP classes into helix (a), strand (b), and coil (c). P-SEA assigns these from Cα geometry alone — distances and angles — without requiring backbone oxygens, so it works on any Cα trace.

Solvent-accessible surface area. Solvent-accessible surface area (SASA) is the area in Å² traced out by the centre of a 1.4 Å probe sphere (a water molecule) rolled over the protein's van der Waals surface (Shrake–Rupley / Lee–Richards construction). Buried residues have near-zero SASA; fully exposed residues can exceed 200 Å². The total SASA scales roughly with the number of surface residues.

Foldseek 3Di. The Foldseek 3Di string encodes local tertiary geometry as a 20-letter alphabet — one character per residue — derived from the relative positions of nearby Cα atoms. Unlike the amino-acid sequence, 3Di is a direct function of the 3D structure, so two proteins with the same fold have similar 3Di strings even at low sequence identity.

B-factor. For experimental (PDB) structures, the B-factor (temperature factor) quantifies the positional spread of each atom in the crystal — a combination of thermal vibration and static disorder — in units of Å². High B-factors mark flexible loops or poorly resolved regions; low B-factors mark the rigid, well-ordered core.

mmCIF coordinates. The mmCIF block holds the 3D Cartesian coordinates of each backbone atom (N, Cα, C, O) in ångströms. mmCIF is the PDB's canonical archive format — a tagged-loop text representation of the atomic model.

InterPro / GO / CATH / organism. Functional annotations link the protein to curated databases. InterPro entries identify conserved domains and families by matching the sequence against member-database signatures (Pfam, PROSITE, CDD, …). Gene Ontology (GO) terms describe molecular function, biological process, and cellular component in a controlled vocabulary. CATH places the structure in a hierarchical fold classification (Class/Architecture/Topology/Homologous-superfamily). The organism is the source species.

Rendered structure images. Structure images are PyMOL renders from six orthogonal camera directions. Cartoon representation draws helices as coils and strands as arrows; sticks shows the backbone as bonds; surface shows the solvent-excluded envelope. Rainbow coloring maps sequence position to hue (blue→red, N→C); chain coloring assigns a distinct color per polypeptide.

Sequence. This is the polypeptide sequence — one letter per residue, N-terminus first. Length ranges from a few dozen residues for small domains to over a thousand for large multi-domain proteins.

Secondary structure (8-state, DSSP). The SS8 string is DSSP's per-residue secondary-structure call. α-helix (H) means an i→i+4 H-bond ladder; β-strand (E) means the residue participates in a β-sheet; 3₁₀ (G) and π (I) are tighter and wider helices; T/S are turns/bends; '-' is loop.

Nearest PDB structures. Structural nearest neighbors (via Foldseek easy-search vs the PDB). Reported per hit: target PDB id, E-value, and alignment TM-score. A TM-score above ~0.5 is the conventional threshold for 'same fold'.